Protein AF-A0A4R4Z5L2-F1 (afdb_monomer_lite)

Radius of gyration: 23.78 Å; chains: 1; bounding box: 54×100×57 Å

InterPro domains:
  IPR028961 Immunity protein 21 [PF15589] (11-163)

Organism: NCBI:txid2530383

Foldseek 3Di:
DDDPDPDPDFQKAAEPWFKKKWAFPVLLQQQAAFPDDPDDLCPRPQRNVLAPDPDQWDWDDGDPFIMIIGGDGRFIWTADQVQQKIKTFPFDPDPVVLVVQLVVCVVVPHDFDPVQKDKHFDAFWIKIAHSNDRSVPDDPSRIDIGGDDGAIWIWTWDWDDDPRTTIIIIHTHGDPPPPPPDPPPDDDDDDDDDDDDD

Structure (mmCIF, N/CA/C/O backbone):
data_AF-A0A4R4Z5L2-F1
#
_entry.id   AF-A0A4R4Z5L2-F1
#
loop_
_atom_site.group_PDB
_atom_site.id
_atom_site.type_symbol
_atom_site.label_atom_id
_atom_site.label_alt_id
_atom_site.label_comp_id
_atom_site.label_asym_id
_atom_site.label_entity_id
_atom_site.label_seq_id
_atom_site.pdbx_PDB_ins_code
_atom_site.Cartn_x
_atom_site.Cartn_y
_atom_site.Cartn_z
_atom_site.occupancy
_atom_site.B_iso_or_equiv
_atom_site.auth_seq_id
_atom_site.auth_comp_id
_atom_site.auth_asym_id
_atom_site.auth_atom_id
_atom_site.pdbx_PDB_model_num
ATOM 1 N N . MET A 1 1 ? 7.332 23.634 31.806 1.00 37.53 1 MET A N 1
ATOM 2 C CA . MET A 1 1 ? 7.002 22.190 31.829 1.00 37.53 1 MET A CA 1
ATOM 3 C C . MET A 1 1 ? 6.091 21.883 30.654 1.00 37.53 1 MET A C 1
ATOM 5 O O . MET A 1 1 ? 4.891 22.055 30.781 1.00 37.53 1 MET A O 1
ATOM 9 N N . HIS A 1 2 ? 6.641 21.488 29.508 1.00 34.56 2 HIS A N 1
ATOM 10 C CA . HIS A 1 2 ? 5.884 20.838 28.435 1.00 34.56 2 HIS A CA 1
ATOM 11 C C . HIS A 1 2 ? 6.652 19.555 28.129 1.00 34.56 2 HIS A C 1
ATOM 13 O O . HIS A 1 2 ? 7.699 19.589 27.485 1.00 34.56 2 HIS A O 1
ATOM 19 N N . ARG A 1 3 ? 6.206 18.430 28.695 1.00 38.06 3 ARG A N 1
ATOM 20 C CA . ARG A 1 3 ? 6.665 17.125 28.223 1.00 38.06 3 ARG A CA 1
ATOM 21 C C . ARG A 1 3 ? 6.031 16.951 26.847 1.00 38.06 3 ARG A C 1
ATOM 23 O O . ARG A 1 3 ? 4.822 16.763 26.773 1.00 38.06 3 ARG A O 1
ATOM 30 N N . LYS A 1 4 ? 6.833 17.082 25.782 1.00 41.28 4 LYS A N 1
ATOM 31 C CA . LYS A 1 4 ? 6.476 16.573 24.454 1.00 41.28 4 LYS A CA 1
ATOM 32 C C . LYS A 1 4 ? 6.097 15.108 24.659 1.00 41.28 4 LYS A C 1
ATOM 34 O O . LYS A 1 4 ? 6.946 14.320 25.072 1.00 41.28 4 LYS A O 1
ATOM 39 N N . GLY A 1 5 ? 4.817 14.784 24.500 1.00 38.12 5 GLY A N 1
ATOM 40 C CA . GLY A 1 5 ? 4.400 13.394 24.401 1.00 38.12 5 GLY A CA 1
ATOM 41 C C . GLY A 1 5 ? 5.163 12.784 23.234 1.00 38.12 5 GLY A C 1
ATOM 42 O O . GLY A 1 5 ? 5.216 13.394 22.169 1.00 38.12 5 GLY A O 1
ATOM 43 N N . SER A 1 6 ? 5.821 11.649 23.463 1.00 43.31 6 SER A N 1
ATOM 44 C CA . SER A 1 6 ? 6.383 10.838 22.388 1.00 43.31 6 SER A CA 1
ATOM 45 C C . SER A 1 6 ? 5.270 10.573 21.382 1.00 43.31 6 SER A C 1
ATOM 47 O O . SER A 1 6 ? 4.346 9.819 21.687 1.00 43.31 6 SER A O 1
ATOM 49 N N . SER A 1 7 ? 5.331 11.211 20.213 1.00 49.47 7 SER A N 1
ATOM 50 C CA . SER A 1 7 ? 4.564 10.745 19.070 1.00 49.47 7 SER A CA 1
ATOM 51 C C . SER A 1 7 ? 5.098 9.361 18.747 1.00 49.47 7 SER A C 1
ATOM 53 O O . SER A 1 7 ? 6.305 9.169 18.591 1.00 49.47 7 SER A O 1
ATOM 55 N N . VAL A 1 8 ? 4.207 8.382 18.696 1.00 55.34 8 VAL A N 1
ATOM 56 C CA . VAL A 1 8 ? 4.505 7.131 18.011 1.00 55.34 8 VAL A CA 1
ATOM 57 C C . VAL A 1 8 ? 4.624 7.541 16.543 1.00 55.34 8 VAL A C 1
ATOM 59 O O . VAL A 1 8 ? 3.610 7.797 15.904 1.00 55.34 8 VAL A O 1
ATOM 62 N N . LEU A 1 9 ? 5.847 7.802 16.073 1.00 77.69 9 LEU A N 1
ATOM 63 C CA . LEU A 1 9 ? 6.077 8.179 14.681 1.00 77.69 9 LEU A CA 1
ATOM 64 C C . LEU A 1 9 ? 5.826 6.929 13.847 1.00 77.69 9 LEU A C 1
ATOM 66 O O . LEU A 1 9 ? 6.457 5.895 14.067 1.00 77.69 9 LEU A O 1
ATOM 70 N N . HIS A 1 10 ? 4.847 7.012 12.958 1.00 84.56 10 HIS A N 1
ATOM 71 C CA . HIS A 1 10 ? 4.658 6.014 11.922 1.00 84.56 10 HIS A CA 1
ATOM 72 C C . HIS A 1 10 ? 5.742 6.224 10.862 1.00 84.56 10 HIS A C 1
ATOM 74 O O . HIS A 1 10 ? 6.100 7.360 10.562 1.00 84.56 10 HIS A O 1
ATOM 80 N N . THR A 1 11 ? 6.284 5.142 10.308 1.00 92.38 11 THR A N 1
ATOM 81 C CA . THR A 1 11 ? 7.182 5.245 9.153 1.00 92.38 11 THR A CA 1
ATOM 82 C C . THR A 1 11 ? 6.332 5.417 7.903 1.00 92.38 11 THR A C 1
ATOM 84 O O . THR A 1 11 ? 5.439 4.604 7.651 1.00 92.38 11 THR A O 1
ATOM 87 N N . TRP A 1 12 ? 6.594 6.472 7.138 1.00 95.69 12 TRP A N 1
ATOM 88 C CA . TRP A 1 12 ? 5.888 6.782 5.901 1.00 95.69 12 TRP A CA 1
ATOM 89 C C . TRP A 1 12 ? 6.802 6.560 4.705 1.00 95.69 12 TRP A C 1
ATOM 91 O O . TRP A 1 12 ? 7.913 7.080 4.665 1.00 95.69 12 TRP A O 1
ATOM 101 N N . VAL A 1 13 ? 6.309 5.806 3.730 1.00 96.88 13 VAL A N 1
ATOM 102 C CA . VAL A 1 13 ? 6.967 5.592 2.444 1.00 96.88 13 VAL A CA 1
ATOM 103 C C . VAL A 1 13 ? 6.442 6.640 1.474 1.00 96.88 13 VAL A C 1
ATOM 105 O O . VAL A 1 13 ? 5.232 6.741 1.257 1.00 96.88 13 VAL A O 1
ATOM 108 N N . SER A 1 14 ? 7.351 7.440 0.925 1.00 93.94 14 SER A N 1
ATOM 109 C CA . SER A 1 14 ? 7.037 8.436 -0.102 1.00 93.94 14 SER A CA 1
ATOM 110 C C . SER A 1 14 ? 7.037 7.805 -1.488 1.00 93.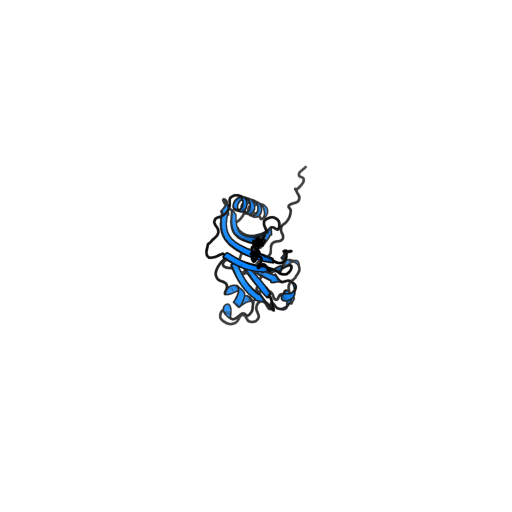94 14 SER A C 1
ATOM 112 O O . SER A 1 14 ? 7.651 6.763 -1.695 1.00 93.94 14 SER A O 1
ATOM 114 N N . THR A 1 15 ? 6.378 8.466 -2.438 1.00 90.94 15 THR A N 1
ATOM 115 C CA . THR A 1 15 ? 6.513 8.147 -3.859 1.00 90.94 15 THR A CA 1
ATOM 116 C C . THR A 1 15 ? 6.999 9.353 -4.659 1.00 90.94 15 THR A C 1
ATOM 118 O O . THR A 1 15 ? 6.650 10.492 -4.344 1.00 90.94 15 THR A O 1
ATOM 121 N N . ALA A 1 16 ? 7.778 9.102 -5.711 1.00 87.44 16 ALA A N 1
ATOM 122 C CA . ALA A 1 16 ? 8.182 10.076 -6.720 1.00 87.44 16 ALA A CA 1
ATOM 123 C C . ALA A 1 16 ? 7.090 10.373 -7.772 1.00 87.44 16 ALA A C 1
ATOM 125 O O . ALA A 1 16 ? 7.327 11.170 -8.681 1.00 87.44 16 ALA A O 1
ATOM 126 N N . GLY A 1 17 ? 5.900 9.772 -7.651 1.00 86.38 17 GLY A N 1
ATOM 127 C CA . GLY A 1 17 ? 4.741 10.055 -8.506 1.00 86.38 17 GLY A CA 1
ATOM 128 C C . GLY A 1 17 ? 4.033 8.822 -9.070 1.00 86.38 17 GLY A C 1
ATOM 129 O O . GLY A 1 17 ? 3.025 8.984 -9.751 1.00 86.38 17 GLY A O 1
ATOM 130 N N . GLY A 1 18 ? 4.543 7.621 -8.799 1.00 91.38 18 GLY A N 1
ATOM 131 C CA . GLY A 1 18 ? 3.970 6.356 -9.253 1.00 91.38 18 GLY A CA 1
ATOM 132 C C . GLY A 1 18 ? 3.257 5.579 -8.142 1.00 91.38 18 GLY A C 1
ATOM 133 O O . GLY A 1 18 ? 3.083 6.078 -7.026 1.00 91.38 18 GLY A O 1
ATOM 134 N N . PRO A 1 19 ? 2.833 4.339 -8.425 1.00 97.25 19 PRO A N 1
ATOM 135 C CA . PRO A 1 19 ? 2.257 3.483 -7.406 1.00 97.25 19 PRO A CA 1
ATOM 136 C C . PRO A 1 19 ? 3.318 3.057 -6.387 1.00 97.25 19 PRO A C 1
ATOM 138 O O . PRO A 1 19 ? 4.499 2.876 -6.707 1.00 97.25 19 PRO A O 1
ATOM 141 N N . LEU A 1 20 ? 2.878 2.820 -5.155 1.00 98.50 20 LEU A N 1
ATOM 142 C CA . LEU A 1 20 ? 3.668 2.056 -4.193 1.00 98.50 20 LEU A CA 1
ATOM 143 C C . LEU A 1 20 ? 3.354 0.568 -4.350 1.00 98.50 20 LEU A C 1
ATOM 145 O O . LEU A 1 20 ? 2.270 0.192 -4.798 1.00 98.50 20 LEU A O 1
ATOM 149 N N . ILE A 1 21 ? 4.288 -0.289 -3.952 1.00 98.69 21 ILE A N 1
ATOM 150 C CA . ILE A 1 21 ? 4.128 -1.739 -4.061 1.00 98.69 21 ILE A CA 1
ATOM 151 C C . ILE A 1 21 ? 4.609 -2.441 -2.794 1.00 98.69 21 ILE A C 1
ATOM 153 O O . ILE A 1 21 ? 5.638 -2.078 -2.231 1.00 98.69 21 ILE A O 1
ATOM 157 N N . ALA A 1 22 ? 3.857 -3.446 -2.343 1.00 98.69 22 ALA A N 1
ATOM 158 C CA . ALA A 1 22 ? 4.232 -4.349 -1.262 1.00 98.69 22 ALA A CA 1
ATOM 159 C C . ALA A 1 22 ? 4.661 -5.707 -1.842 1.00 98.69 22 ALA A C 1
ATOM 161 O O . ALA A 1 22 ? 3.819 -6.519 -2.237 1.00 98.69 22 ALA A O 1
ATOM 162 N N . VAL A 1 23 ? 5.973 -5.949 -1.897 1.00 98.75 23 VAL A N 1
ATOM 163 C CA . VAL A 1 23 ? 6.579 -7.158 -2.488 1.00 98.75 23 VAL A CA 1
ATOM 164 C C . VAL A 1 23 ? 6.977 -8.151 -1.387 1.00 98.75 23 VAL A C 1
ATOM 166 O O . VAL A 1 23 ? 7.519 -7.722 -0.366 1.00 98.75 23 VAL A O 1
ATOM 169 N N . PRO A 1 24 ? 6.756 -9.469 -1.556 1.00 98.50 24 PRO A N 1
ATOM 170 C CA . PRO A 1 24 ? 7.277 -10.485 -0.638 1.00 98.50 24 PRO A CA 1
ATOM 171 C C . PRO A 1 24 ? 8.790 -10.362 -0.460 1.00 98.50 24 PRO A C 1
ATOM 173 O O . PRO A 1 24 ? 9.525 -10.222 -1.438 1.00 98.50 24 PRO A O 1
ATOM 176 N N . GLN A 1 25 ? 9.271 -10.426 0.782 1.00 97.88 25 GLN A N 1
ATOM 177 C CA . GLN A 1 25 ? 10.675 -10.147 1.082 1.00 97.88 25 GLN A CA 1
ATOM 178 C C . GLN A 1 25 ? 11.645 -11.068 0.320 1.00 97.88 25 GLN A C 1
ATOM 180 O O . GLN A 1 25 ? 12.700 -10.606 -0.120 1.00 97.88 25 GLN A O 1
ATOM 185 N N . SER A 1 26 ? 11.297 -12.342 0.109 1.00 98.00 26 SER A N 1
ATOM 186 C CA . SER A 1 26 ? 12.119 -13.273 -0.674 1.00 98.00 26 SER A CA 1
ATOM 187 C C . SER A 1 26 ? 12.237 -12.916 -2.160 1.00 98.00 26 SER A C 1
ATOM 189 O O . SER A 1 26 ? 13.202 -13.325 -2.800 1.00 98.00 26 SER A O 1
ATOM 191 N N . GLU A 1 27 ? 11.263 -12.190 -2.712 1.00 98.31 27 GLU A N 1
ATOM 192 C CA . GLU A 1 27 ? 11.166 -11.835 -4.137 1.00 98.31 27 GLU A CA 1
ATOM 193 C C . GLU A 1 27 ? 11.640 -10.401 -4.414 1.00 98.31 27 GLU A C 1
ATOM 195 O O . GLU A 1 27 ? 11.602 -9.938 -5.552 1.00 98.31 27 GLU A O 1
ATOM 200 N N . LEU A 1 28 ? 12.111 -9.683 -3.388 1.00 97.69 28 LEU A N 1
ATOM 201 C CA . LEU A 1 28 ? 12.465 -8.268 -3.496 1.00 97.69 28 LEU A CA 1
ATOM 202 C C . LEU A 1 28 ? 13.504 -8.010 -4.597 1.00 97.69 28 LEU A C 1
ATOM 204 O O . LEU A 1 28 ? 13.332 -7.118 -5.416 1.00 97.69 28 LEU A O 1
ATOM 208 N N . ASN A 1 29 ? 14.536 -8.853 -4.687 1.00 97.38 29 ASN A N 1
ATOM 209 C CA . ASN A 1 29 ? 15.587 -8.731 -5.707 1.00 97.38 29 ASN A CA 1
ATOM 210 C C . ASN A 1 29 ? 15.127 -9.113 -7.125 1.00 97.38 29 ASN A C 1
ATOM 212 O O . ASN A 1 29 ? 15.902 -8.981 -8.069 1.00 97.38 29 ASN A O 1
ATOM 216 N N . THR A 1 30 ? 13.912 -9.640 -7.283 1.00 98.12 30 THR A N 1
ATOM 217 C CA . THR A 1 30 ? 13.305 -9.899 -8.594 1.00 98.12 30 THR A CA 1
ATOM 218 C C . THR A 1 30 ? 12.569 -8.675 -9.126 1.00 98.12 30 THR A C 1
ATOM 220 O O . THR A 1 30 ? 12.369 -8.594 -10.333 1.00 98.12 30 THR A O 1
ATOM 223 N N . TRP A 1 31 ? 12.214 -7.716 -8.263 1.00 98.38 31 TRP A N 1
ATOM 224 C CA . TRP A 1 31 ? 11.634 -6.450 -8.693 1.00 98.38 31 TRP A CA 1
ATOM 225 C C . TRP A 1 31 ? 12.715 -5.526 -9.266 1.00 98.38 31 TRP A C 1
ATOM 227 O O . TRP A 1 31 ? 13.581 -5.046 -8.532 1.00 98.38 31 TRP A O 1
ATOM 237 N N . ALA A 1 32 ? 12.673 -5.277 -10.572 1.00 97.19 32 ALA A N 1
ATOM 238 C CA . ALA A 1 32 ? 13.668 -4.484 -11.293 1.00 97.19 32 ALA A CA 1
ATOM 239 C C . ALA A 1 32 ? 13.368 -2.976 -11.318 1.00 97.19 32 ALA A C 1
ATOM 241 O O . ALA A 1 32 ? 14.235 -2.208 -11.717 1.00 97.19 32 ALA A O 1
ATOM 242 N N . GLY A 1 33 ? 12.179 -2.543 -10.889 1.00 96.75 33 GLY A N 1
ATOM 243 C CA . GLY A 1 33 ? 11.770 -1.139 -10.976 1.00 96.75 33 GLY A CA 1
ATOM 244 C C . GLY A 1 33 ? 11.616 -0.664 -12.425 1.00 96.75 33 GLY A C 1
ATOM 245 O O . GLY A 1 33 ? 11.054 -1.377 -13.260 1.00 96.75 33 GLY A O 1
ATOM 246 N N . VAL A 1 34 ? 12.093 0.548 -12.713 1.00 95.94 34 VAL A N 1
ATOM 247 C CA . VAL A 1 34 ? 12.198 1.081 -14.083 1.00 95.94 34 VAL A CA 1
ATOM 248 C C . VAL A 1 34 ? 13.432 0.487 -14.771 1.00 95.94 34 VAL A C 1
ATOM 250 O O . VAL A 1 34 ? 14.550 0.682 -14.297 1.00 95.94 34 VAL A O 1
ATOM 253 N N . ASP A 1 35 ? 13.247 -0.199 -15.900 1.00 87.56 35 ASP A N 1
ATOM 254 C CA . ASP A 1 35 ? 14.338 -0.771 -16.709 1.00 87.56 35 ASP A CA 1
ATOM 255 C C . ASP A 1 35 ? 14.738 0.113 -17.910 1.00 87.56 35 ASP A C 1
ATOM 257 O O . ASP A 1 35 ? 15.923 0.253 -18.217 1.00 87.56 35 ASP A O 1
ATOM 261 N N . ASP A 1 36 ? 13.751 0.732 -18.551 1.00 86.56 36 ASP A N 1
ATOM 262 C CA . ASP A 1 36 ? 13.818 1.699 -19.644 1.00 86.56 36 ASP A CA 1
ATOM 263 C C . ASP A 1 36 ? 12.733 2.762 -19.400 1.00 86.56 36 ASP A C 1
ATOM 265 O O . ASP A 1 36 ? 11.677 2.462 -18.851 1.00 86.56 36 ASP A O 1
ATOM 269 N N . ASN A 1 37 ? 12.984 4.014 -19.772 1.00 87.19 37 ASN A N 1
ATOM 270 C CA . ASN A 1 37 ? 12.002 5.096 -19.681 1.00 87.19 37 ASN A CA 1
ATOM 271 C C . ASN A 1 37 ? 11.688 5.750 -21.034 1.00 87.19 37 ASN A C 1
ATOM 273 O O . ASN A 1 37 ? 11.029 6.794 -21.090 1.00 87.19 37 ASN A O 1
ATOM 277 N N . ASP A 1 38 ? 12.117 5.123 -22.127 1.00 91.25 38 ASP A N 1
ATOM 278 C CA . ASP A 1 38 ? 11.716 5.498 -23.470 1.00 91.25 38 ASP A CA 1
ATOM 279 C C . ASP A 1 38 ? 10.347 4.888 -23.828 1.00 91.25 38 ASP A C 1
ATOM 281 O O . ASP A 1 38 ? 10.056 3.711 -23.615 1.00 91.25 38 ASP A O 1
ATOM 285 N N . GLY A 1 39 ? 9.477 5.705 -24.428 1.00 90.88 39 GLY A N 1
ATOM 286 C CA . GLY A 1 39 ? 8.151 5.272 -24.879 1.00 90.88 39 GLY A CA 1
ATOM 287 C C . GLY A 1 39 ? 7.058 5.331 -23.799 1.00 90.88 39 GLY A C 1
ATOM 288 O O . GLY A 1 39 ? 7.196 6.058 -22.814 1.00 90.88 39 GLY A O 1
ATOM 289 N N . PRO A 1 40 ? 5.912 4.658 -24.019 1.00 92.50 40 PRO A N 1
ATOM 290 C CA . PRO A 1 40 ? 4.799 4.638 -23.068 1.00 92.50 40 PRO A CA 1
ATOM 291 C C . PRO A 1 40 ? 5.188 3.993 -21.732 1.00 92.50 40 PRO A C 1
ATOM 293 O O . PRO A 1 40 ? 5.906 3.003 -21.726 1.00 92.50 40 PRO A O 1
ATOM 296 N N . VAL A 1 41 ? 4.642 4.484 -20.614 1.00 91.12 41 VAL A N 1
ATOM 297 C CA . VAL A 1 41 ? 4.964 3.990 -19.255 1.00 91.12 41 VAL A CA 1
ATOM 298 C C . VAL A 1 41 ? 4.791 2.475 -19.108 1.00 91.12 41 VAL A C 1
ATOM 300 O O . VAL A 1 41 ? 5.592 1.824 -18.451 1.00 91.12 41 VAL A O 1
ATOM 303 N N . GLU A 1 42 ? 3.804 1.889 -19.783 1.00 89.19 42 GLU A N 1
ATOM 304 C CA . GLU A 1 42 ? 3.545 0.440 -19.787 1.00 89.19 42 GLU A CA 1
ATOM 305 C C . GLU A 1 42 ? 4.727 -0.414 -20.271 1.00 89.19 42 GLU A C 1
ATOM 307 O O . GLU A 1 42 ? 4.766 -1.621 -20.031 1.00 89.19 42 GLU A O 1
ATOM 312 N N . THR A 1 43 ? 5.685 0.188 -20.982 1.00 92.94 43 THR A N 1
ATOM 313 C CA . THR A 1 43 ? 6.886 -0.499 -21.466 1.00 92.94 43 THR A CA 1
ATOM 314 C C . THR A 1 43 ? 8.099 -0.308 -20.561 1.00 92.94 43 THR A C 1
ATOM 316 O O . THR A 1 43 ? 9.151 -0.841 -20.887 1.00 92.94 43 THR A O 1
ATOM 319 N N . TRP A 1 44 ? 7.963 0.401 -19.435 1.00 95.56 44 TRP A N 1
ATOM 320 C CA . TRP A 1 44 ? 9.047 0.707 -18.487 1.00 95.56 44 TRP A CA 1
ATOM 321 C C . TRP A 1 44 ? 9.275 -0.419 -17.464 1.00 95.56 44 TRP A C 1
ATOM 323 O O . TRP A 1 44 ? 9.458 -0.177 -16.267 1.00 95.56 44 TRP A O 1
ATOM 333 N N . GLY A 1 45 ? 9.167 -1.669 -17.917 1.00 95.69 45 GLY A N 1
ATOM 334 C CA . GLY A 1 45 ? 9.488 -2.839 -17.107 1.00 95.69 45 GLY A CA 1
ATOM 335 C C . GLY A 1 45 ? 8.507 -3.105 -15.969 1.00 95.69 45 GLY A C 1
ATOM 336 O O . GLY A 1 45 ? 7.285 -3.093 -16.147 1.00 95.69 45 GLY A O 1
ATOM 337 N N . ASP A 1 46 ? 9.047 -3.408 -14.789 1.00 97.75 46 ASP A N 1
ATOM 338 C CA . ASP A 1 46 ? 8.265 -3.763 -13.603 1.00 97.75 46 ASP A CA 1
ATOM 339 C C . ASP A 1 46 ? 7.417 -2.585 -13.115 1.00 97.75 46 ASP A C 1
ATOM 341 O O . ASP A 1 46 ? 6.238 -2.765 -12.803 1.00 97.75 46 ASP A O 1
ATOM 345 N N . TYR A 1 47 ? 7.993 -1.379 -13.129 1.00 97.25 47 TYR A N 1
ATOM 346 C CA . TYR A 1 47 ? 7.277 -0.142 -12.828 1.00 97.25 47 TYR A CA 1
ATOM 347 C C . TYR A 1 47 ? 6.074 0.055 -13.755 1.00 97.25 47 TYR A C 1
ATOM 349 O O . TYR A 1 47 ? 4.964 0.289 -13.279 1.00 97.25 47 TYR A O 1
ATOM 357 N N . GLY A 1 48 ? 6.266 -0.135 -15.066 1.00 96.88 48 GLY A N 1
ATOM 358 C CA . GLY A 1 48 ? 5.184 -0.065 -16.050 1.00 96.88 48 GLY A CA 1
ATOM 359 C C . GLY A 1 48 ? 4.032 -1.013 -15.718 1.00 96.88 48 GLY A C 1
ATOM 360 O O . GLY A 1 48 ? 2.882 -0.588 -15.667 1.00 96.88 48 GLY A O 1
ATOM 361 N N . ARG A 1 49 ? 4.334 -2.271 -15.359 1.00 97.06 49 ARG A N 1
ATOM 362 C CA . ARG A 1 49 ? 3.304 -3.236 -14.925 1.00 97.06 49 ARG A CA 1
ATOM 363 C C . ARG A 1 49 ? 2.544 -2.797 -13.673 1.00 97.06 49 ARG A C 1
ATOM 365 O O . ARG A 1 49 ? 1.374 -3.143 -13.544 1.00 97.06 49 ARG A O 1
ATOM 372 N N . ALA A 1 50 ? 3.200 -2.113 -12.734 1.00 97.56 50 ALA A N 1
ATOM 373 C CA . ALA A 1 50 ? 2.524 -1.566 -11.562 1.00 97.56 50 ALA A CA 1
ATOM 374 C C . ALA A 1 50 ? 1.634 -0.371 -11.938 1.00 97.56 50 ALA A C 1
ATOM 376 O O . ALA A 1 50 ? 0.521 -0.276 -11.436 1.00 97.56 50 ALA A O 1
ATOM 377 N N . CYS A 1 51 ? 2.085 0.505 -12.841 1.00 96.50 51 CYS A N 1
ATOM 378 C CA . CYS A 1 51 ? 1.285 1.621 -13.357 1.00 96.50 51 CYS A CA 1
ATOM 379 C C . CYS A 1 51 ? 0.052 1.174 -14.152 1.00 96.50 51 CYS A C 1
ATOM 381 O O . CYS A 1 51 ? -0.957 1.871 -14.122 1.00 96.50 51 CYS A O 1
ATOM 383 N N . ALA A 1 52 ? 0.120 0.015 -14.809 1.00 95.94 52 ALA A N 1
ATOM 384 C CA . ALA A 1 52 ? -0.991 -0.587 -15.545 1.00 95.94 52 ALA A CA 1
ATOM 385 C C . ALA A 1 52 ? -2.194 -0.960 -14.663 1.00 95.94 52 ALA A C 1
ATOM 387 O O . ALA A 1 52 ? -3.277 -1.251 -15.175 1.00 95.94 52 ALA A O 1
ATOM 388 N N . VAL A 1 53 ? -1.985 -1.068 -13.346 1.00 96.50 53 VAL A N 1
ATOM 389 C CA . VAL A 1 53 ? -3.042 -1.403 -12.394 1.00 96.50 53 VAL A CA 1
ATOM 390 C C . VAL A 1 53 ? -3.988 -0.215 -12.279 1.00 96.50 53 VAL A C 1
ATOM 392 O O . VAL A 1 53 ? -3.633 0.833 -11.743 1.00 96.50 53 VAL A O 1
ATOM 395 N N . GLU A 1 54 ? -5.205 -0.410 -12.771 1.00 95.06 54 GLU A N 1
ATOM 396 C CA . GLU A 1 54 ? -6.309 0.523 -12.578 1.00 95.06 54 GLU A CA 1
ATOM 397 C C . GLU A 1 54 ? -6.850 0.413 -11.144 1.00 95.06 54 GLU A C 1
ATOM 399 O O . GLU A 1 54 ? -6.885 -0.679 -10.573 1.00 95.06 54 GLU A O 1
ATOM 404 N N . GLY A 1 55 ? -7.294 1.540 -10.585 1.00 96.38 55 GLY A N 1
ATOM 405 C CA . GLY A 1 55 ? -7.878 1.594 -9.246 1.00 96.38 55 GLY A CA 1
ATOM 406 C C . GLY A 1 55 ? -6.865 1.722 -8.104 1.00 96.38 55 GLY A C 1
ATOM 407 O O . GLY A 1 55 ? -5.646 1.821 -8.288 1.00 96.38 55 GLY A O 1
ATOM 408 N N . TYR A 1 56 ? -7.381 1.754 -6.878 1.00 97.81 56 TYR A N 1
ATOM 409 C CA . TYR A 1 56 ? -6.589 1.919 -5.663 1.00 97.81 56 TYR A CA 1
ATOM 410 C C . TYR A 1 56 ? -5.750 0.693 -5.337 1.00 97.81 56 TYR A C 1
ATOM 412 O O . TYR A 1 56 ? -4.683 0.853 -4.727 1.00 97.81 56 TYR A O 1
ATOM 420 N N . ILE A 1 57 ? -6.221 -0.504 -5.695 1.00 98.56 57 ILE A N 1
ATOM 421 C CA . ILE A 1 57 ? -5.532 -1.762 -5.419 1.00 98.56 57 ILE A CA 1
ATOM 422 C C . ILE A 1 57 ? -5.507 -2.718 -6.610 1.00 98.56 57 ILE A C 1
ATOM 424 O O . ILE A 1 57 ? -6.479 -2.914 -7.325 1.00 98.56 57 ILE A O 1
ATOM 428 N N . GLY A 1 58 ? -4.395 -3.437 -6.739 1.00 98.38 58 GLY A N 1
ATOM 429 C CA . GLY A 1 58 ? -4.282 -4.566 -7.657 1.00 98.38 58 GLY A CA 1
ATOM 430 C C . GLY A 1 58 ? -3.130 -5.484 -7.289 1.00 98.38 58 GLY A C 1
ATOM 431 O O . GLY A 1 58 ? -2.416 -5.250 -6.316 1.00 98.38 58 GLY A O 1
ATOM 432 N N . THR A 1 59 ? -2.936 -6.553 -8.059 1.00 98.56 59 THR A N 1
ATOM 433 C CA . THR A 1 59 ? -1.810 -7.472 -7.842 1.00 98.56 59 THR A CA 1
ATOM 434 C C . THR A 1 59 ? -1.010 -7.673 -9.113 1.00 98.56 59 THR A C 1
ATOM 436 O O . THR A 1 59 ? -1.564 -7.740 -10.209 1.00 98.56 59 THR A O 1
ATOM 439 N N . VAL A 1 60 ? 0.301 -7.820 -8.947 1.00 98.44 60 VAL A N 1
ATOM 440 C CA . VAL A 1 60 ? 1.226 -8.193 -10.019 1.00 98.44 60 VAL A CA 1
ATOM 441 C C . VAL A 1 60 ? 2.075 -9.374 -9.570 1.00 98.44 60 VAL A C 1
ATOM 443 O O . VAL A 1 60 ? 2.346 -9.556 -8.382 1.00 98.44 60 VAL A O 1
ATOM 446 N N . THR A 1 61 ? 2.494 -10.208 -10.516 1.00 98.19 61 THR A N 1
ATOM 447 C CA . THR A 1 61 ? 3.417 -11.310 -10.228 1.00 98.19 61 THR A CA 1
ATOM 448 C C . THR A 1 61 ? 4.842 -10.783 -10.079 1.00 98.19 61 THR A C 1
ATOM 450 O O . THR A 1 61 ? 5.308 -10.016 -10.920 1.00 98.19 61 THR A O 1
ATOM 453 N N . VAL A 1 62 ? 5.537 -11.235 -9.035 1.00 98.06 62 VAL A N 1
ATOM 454 C CA . VAL A 1 62 ? 6.968 -10.997 -8.805 1.00 98.06 62 VAL A CA 1
ATOM 455 C C . VAL A 1 62 ? 7.603 -12.333 -8.437 1.00 98.06 62 VAL A C 1
ATOM 457 O O . VAL A 1 62 ? 7.226 -12.951 -7.440 1.00 98.06 62 VAL A O 1
ATOM 460 N N . GLY A 1 63 ? 8.508 -12.817 -9.290 1.00 96.56 63 GLY A N 1
ATOM 461 C CA . GLY A 1 63 ? 9.077 -14.157 -9.160 1.00 96.56 63 GLY A CA 1
ATOM 462 C C . GLY A 1 63 ? 7.992 -15.234 -9.091 1.00 96.56 63 GLY A C 1
ATOM 463 O O . GLY A 1 63 ? 7.204 -15.385 -10.026 1.00 96.56 63 GLY A O 1
ATOM 464 N N . ALA A 1 64 ? 7.944 -15.985 -7.988 1.00 96.69 64 ALA A N 1
ATOM 465 C CA . ALA A 1 64 ? 6.949 -17.039 -7.773 1.00 96.69 64 ALA A CA 1
ATOM 466 C C . ALA A 1 64 ? 5.709 -16.587 -6.970 1.00 96.69 64 ALA A C 1
ATOM 468 O O . ALA A 1 64 ? 4.844 -17.413 -6.655 1.00 96.69 64 ALA A O 1
ATOM 469 N N . GLN A 1 65 ? 5.611 -15.306 -6.603 1.00 98.12 65 GLN A N 1
ATOM 470 C CA . GLN A 1 65 ? 4.586 -14.790 -5.692 1.00 98.12 65 GLN A CA 1
ATOM 471 C C . GLN A 1 65 ? 3.851 -13.566 -6.257 1.00 98.12 65 GLN A C 1
ATOM 473 O O . GLN A 1 65 ? 4.096 -13.124 -7.379 1.00 98.12 65 GLN A O 1
ATOM 478 N N . GLN A 1 66 ? 2.887 -13.049 -5.492 1.00 98.25 66 GLN A N 1
ATOM 479 C CA . GLN A 1 66 ? 2.127 -11.849 -5.834 1.00 98.25 66 GLN A CA 1
ATOM 480 C C . GLN A 1 66 ? 2.531 -10.689 -4.930 1.00 98.25 66 GLN A C 1
ATOM 482 O O . GLN A 1 66 ? 2.579 -10.838 -3.709 1.00 98.25 66 GLN A O 1
ATOM 487 N N . ALA A 1 67 ? 2.747 -9.529 -5.535 1.00 98.56 67 ALA A N 1
ATOM 488 C CA . ALA A 1 67 ? 2.869 -8.260 -4.841 1.00 98.56 67 ALA A CA 1
ATOM 489 C C . ALA A 1 67 ? 1.543 -7.491 -4.912 1.00 98.56 67 ALA A C 1
ATOM 491 O O . ALA A 1 67 ? 0.807 -7.610 -5.896 1.00 98.56 67 ALA A O 1
ATOM 492 N N . LEU A 1 68 ? 1.254 -6.707 -3.873 1.00 98.81 68 LEU A N 1
ATOM 493 C CA . LEU A 1 68 ? 0.102 -5.806 -3.834 1.00 98.81 68 LEU A CA 1
ATOM 494 C C . LEU A 1 68 ? 0.532 -4.420 -4.319 1.00 98.81 68 LEU A C 1
ATOM 496 O O . LEU A 1 68 ? 1.460 -3.836 -3.763 1.00 98.81 68 LEU A O 1
ATOM 500 N N . VAL A 1 69 ? -0.150 -3.895 -5.329 1.00 98.69 69 VAL A N 1
ATOM 501 C CA . VAL A 1 69 ? 0.040 -2.540 -5.856 1.00 98.69 69 VAL A CA 1
ATOM 502 C C . VAL A 1 69 ? -0.962 -1.600 -5.189 1.00 98.69 69 VAL A C 1
ATOM 504 O O . VAL A 1 69 ? -2.131 -1.954 -5.038 1.00 98.69 69 VAL A O 1
ATOM 507 N N . LEU A 1 70 ? -0.497 -0.414 -4.793 1.00 98.50 70 LEU A N 1
ATOM 508 C CA . LEU A 1 70 ? -1.302 0.687 -4.269 1.00 98.50 70 LEU A CA 1
ATOM 509 C C . LEU A 1 70 ? -1.263 1.839 -5.288 1.00 98.50 70 LEU A C 1
ATOM 511 O O . LEU A 1 70 ? -0.272 2.571 -5.351 1.00 98.50 70 LEU A O 1
ATOM 515 N N . GLY A 1 71 ? -2.316 1.950 -6.103 1.00 94.06 71 GLY A N 1
ATOM 516 C CA . GLY A 1 71 ? -2.338 2.721 -7.356 1.00 94.06 71 GLY A CA 1
ATOM 517 C C . GLY A 1 71 ? -3.304 3.910 -7.399 1.00 94.06 71 GLY A C 1
ATOM 518 O O . GLY A 1 71 ? -3.719 4.420 -6.355 1.00 94.06 71 GLY A O 1
ATOM 519 N N . ASP A 1 72 ? -3.631 4.348 -8.615 1.00 88.00 72 ASP A N 1
ATOM 520 C CA . ASP A 1 72 ? -4.461 5.512 -8.984 1.00 88.00 72 ASP A CA 1
ATOM 521 C C . ASP A 1 72 ? -3.852 6.886 -8.646 1.00 88.00 72 ASP A C 1
ATOM 523 O O . ASP A 1 72 ? -3.537 7.667 -9.539 1.00 88.00 72 ASP A O 1
ATOM 527 N N . GLU A 1 73 ? -3.592 7.162 -7.368 1.00 82.75 73 GLU A N 1
ATOM 528 C CA . GLU A 1 73 ? -3.075 8.460 -6.914 1.00 82.75 73 GLU A CA 1
ATOM 529 C C . GLU A 1 73 ? -1.697 8.329 -6.244 1.00 82.75 73 GLU A C 1
ATOM 531 O O . GLU A 1 73 ? -1.525 7.491 -5.345 1.00 82.75 73 GLU A O 1
ATOM 536 N N . PRO A 1 74 ? -0.699 9.164 -6.593 1.00 85.94 74 PRO A N 1
ATOM 537 C CA . PRO A 1 74 ? 0.563 9.186 -5.869 1.00 85.94 74 PRO A CA 1
ATOM 538 C C . PRO A 1 74 ? 0.315 9.659 -4.436 1.00 85.94 74 PRO A C 1
ATOM 540 O O . PRO A 1 74 ? -0.010 10.819 -4.184 1.00 85.94 74 PRO A O 1
ATOM 543 N N . ALA A 1 75 ? 0.471 8.748 -3.478 1.00 94.19 75 ALA A N 1
ATOM 544 C CA . ALA A 1 75 ? 0.149 9.015 -2.086 1.00 94.19 75 ALA A CA 1
ATOM 545 C C . ALA A 1 75 ? 1.182 8.383 -1.157 1.00 94.19 75 ALA A C 1
ATOM 547 O O . ALA A 1 75 ? 1.399 7.166 -1.154 1.00 94.19 75 ALA A O 1
ATOM 548 N N . MET A 1 76 ? 1.780 9.224 -0.313 1.00 95.75 76 MET A N 1
ATOM 549 C CA . MET A 1 76 ? 2.639 8.766 0.771 1.00 95.75 76 MET A CA 1
ATOM 550 C C . MET A 1 76 ? 1.840 7.823 1.674 1.00 95.75 76 MET A C 1
ATOM 552 O O . MET A 1 76 ? 0.693 8.110 2.023 1.00 95.75 76 MET A O 1
ATOM 556 N N . THR A 1 77 ? 2.427 6.688 2.040 1.00 98.19 77 THR A N 1
ATOM 557 C CA . THR A 1 77 ? 1.684 5.604 2.688 1.00 98.19 77 THR A CA 1
ATOM 558 C C . THR A 1 77 ? 2.403 5.094 3.922 1.00 98.19 77 THR A C 1
ATOM 560 O O . THR A 1 77 ? 3.618 4.911 3.927 1.00 98.19 77 THR A O 1
ATOM 563 N N . THR A 1 78 ? 1.635 4.823 4.973 1.00 98.12 78 THR A N 1
ATOM 564 C CA . THR A 1 78 ? 2.101 4.066 6.137 1.00 98.12 78 THR A CA 1
ATOM 565 C C . THR A 1 78 ? 1.245 2.825 6.355 1.00 98.12 78 THR A C 1
ATOM 567 O O . THR A 1 78 ? 0.180 2.674 5.753 1.00 98.12 78 THR A O 1
ATOM 570 N N . TYR A 1 79 ? 1.692 1.943 7.245 1.00 98.38 79 TYR A N 1
ATOM 571 C CA . TYR A 1 79 ? 0.935 0.779 7.677 1.00 98.38 79 TYR A CA 1
ATOM 572 C C . TYR A 1 79 ? 0.569 0.876 9.161 1.00 98.38 79 TYR A C 1
ATOM 574 O O . TYR A 1 79 ? 1.420 1.102 10.026 1.00 98.38 79 TYR A O 1
ATOM 582 N N . LEU A 1 80 ? -0.715 0.680 9.461 1.00 98.12 80 LEU A N 1
ATOM 583 C CA . LEU A 1 80 ? -1.254 0.625 10.815 1.00 98.12 80 LEU A CA 1
ATOM 584 C C . LEU A 1 80 ? -1.505 -0.847 11.190 1.00 98.12 80 LEU A C 1
ATOM 586 O O . LEU A 1 80 ? -2.489 -1.438 10.735 1.00 98.12 80 LEU A O 1
ATOM 590 N N . PRO A 1 81 ? -0.630 -1.475 11.999 1.00 96.50 81 PRO A N 1
ATOM 591 C CA . PRO A 1 81 ? -0.652 -2.925 12.199 1.00 96.50 81 PRO A CA 1
ATOM 592 C C . PRO A 1 81 ? -1.877 -3.428 12.967 1.00 96.50 81 PRO A C 1
ATOM 594 O O . PRO A 1 81 ? -2.385 -4.507 12.664 1.00 96.50 81 PRO A O 1
ATOM 597 N N . THR A 1 82 ? -2.390 -2.654 13.927 1.00 96.00 82 THR A N 1
ATOM 598 C CA . THR A 1 82 ? -3.582 -3.031 14.706 1.00 96.00 82 THR A CA 1
ATOM 599 C C . THR A 1 82 ? -4.818 -3.128 13.811 1.00 96.00 82 THR A C 1
ATOM 601 O O . THR A 1 82 ? -5.614 -4.059 13.934 1.00 96.00 82 THR A O 1
ATOM 604 N N . GLU A 1 83 ? -4.962 -2.179 12.891 1.00 97.50 83 GLU A N 1
ATOM 605 C CA . GLU A 1 83 ? -6.076 -2.077 11.954 1.00 97.50 83 GLU A CA 1
ATOM 606 C C . GLU A 1 83 ? -5.866 -2.905 10.674 1.00 97.50 83 GLU A C 1
ATOM 608 O O . GLU A 1 83 ? -6.822 -3.102 9.919 1.00 97.50 83 GLU A O 1
ATOM 613 N N . ARG A 1 84 ? -4.634 -3.390 10.452 1.00 98.06 84 ARG A N 1
ATOM 614 C CA . ARG A 1 84 ? -4.142 -3.988 9.202 1.00 98.06 84 ARG A CA 1
ATOM 615 C C . ARG A 1 84 ? -4.481 -3.129 7.991 1.00 98.06 84 ARG A C 1
ATOM 617 O O . ARG A 1 84 ? -5.163 -3.564 7.065 1.00 98.06 84 ARG A O 1
ATOM 624 N N . LEU A 1 85 ? -4.053 -1.877 8.057 1.00 98.69 85 LEU A N 1
ATOM 625 C CA . LEU A 1 85 ? -4.459 -0.833 7.132 1.00 98.69 85 LEU A CA 1
ATOM 626 C C . LEU A 1 85 ? -3.227 -0.194 6.504 1.00 98.69 85 LEU A C 1
ATOM 628 O O . LEU A 1 85 ? -2.402 0.362 7.228 1.00 98.69 85 LEU A O 1
ATOM 632 N N . PHE A 1 86 ? -3.141 -0.202 5.178 1.00 98.69 86 PHE A N 1
ATOM 633 C CA . PHE A 1 86 ? -2.337 0.798 4.491 1.00 98.69 86 PHE A CA 1
ATOM 634 C C . PHE A 1 86 ? -3.141 2.096 4.459 1.00 98.69 86 PHE A C 1
ATOM 636 O O . PHE A 1 86 ? -4.252 2.146 3.927 1.00 98.69 86 PHE A O 1
ATOM 643 N N . LEU A 1 87 ? -2.592 3.128 5.090 1.00 98.56 87 LEU A N 1
ATOM 644 C CA . LEU A 1 87 ? -3.168 4.462 5.127 1.00 98.56 87 LEU A CA 1
ATOM 645 C C . LEU A 1 87 ? -2.415 5.330 4.130 1.00 98.56 87 LEU A C 1
ATOM 647 O O . LEU A 1 87 ? -1.231 5.605 4.334 1.00 98.56 87 LEU A O 1
ATOM 651 N N . ARG A 1 88 ? -3.110 5.763 3.080 1.00 98.12 88 ARG A N 1
ATOM 652 C CA . ARG A 1 88 ? -2.534 6.577 2.011 1.00 98.12 88 ARG A CA 1
ATOM 653 C C . ARG A 1 88 ? -2.988 8.025 2.170 1.00 98.12 88 ARG A C 1
ATOM 655 O O . ARG A 1 88 ? -4.183 8.304 2.292 1.00 98.12 88 ARG A O 1
ATOM 662 N N . TRP A 1 89 ? -2.026 8.936 2.201 1.00 97.19 89 TRP A N 1
ATOM 663 C CA . TRP A 1 89 ? -2.240 10.353 2.468 1.00 97.19 89 TRP A CA 1
ATOM 664 C C . TRP A 1 89 ? -2.645 11.096 1.196 1.00 97.19 89 TRP A C 1
ATOM 666 O O . TRP A 1 89 ? -1.789 11.382 0.363 1.00 97.19 89 TRP A O 1
ATOM 676 N N . ALA A 1 90 ? -3.920 11.483 1.088 1.00 95.75 90 ALA A N 1
ATOM 677 C CA . ALA A 1 90 ? -4.376 12.382 0.024 1.00 95.75 90 ALA A CA 1
ATOM 678 C C . ALA A 1 90 ? -4.317 13.859 0.464 1.00 95.75 90 ALA A C 1
ATOM 680 O O . ALA A 1 90 ? -3.762 14.693 -0.244 1.00 95.75 90 ALA A O 1
ATOM 681 N N . ALA A 1 91 ? -4.807 14.194 1.664 1.00 94.94 91 ALA A N 1
ATOM 682 C CA . ALA A 1 91 ? -4.640 15.523 2.263 1.00 94.94 91 ALA A CA 1
ATOM 683 C C . ALA A 1 91 ? -4.799 15.488 3.791 1.00 94.94 91 ALA A C 1
ATOM 685 O O . ALA A 1 91 ? -5.653 14.783 4.309 1.00 94.94 91 ALA A O 1
ATOM 686 N N . ALA A 1 92 ? -3.983 16.255 4.511 1.00 95.81 92 ALA A N 1
ATOM 687 C CA . ALA A 1 92 ? -4.101 16.519 5.948 1.00 95.81 92 ALA A CA 1
ATOM 688 C C . ALA A 1 92 ? -3.049 17.559 6.349 1.00 95.81 92 ALA A C 1
ATOM 690 O O . ALA A 1 92 ? -2.084 17.791 5.615 1.00 95.81 92 ALA A O 1
ATOM 691 N N . TYR A 1 93 ? -3.202 18.159 7.528 1.00 93.69 93 TYR A N 1
ATOM 692 C CA . TYR A 1 93 ? -2.202 19.076 8.082 1.00 93.69 93 TYR A CA 1
ATOM 693 C C . TYR A 1 93 ? -1.086 18.355 8.849 1.00 93.69 93 TYR A C 1
ATOM 695 O O . TYR A 1 93 ? -0.004 18.919 9.027 1.00 93.69 93 TYR A O 1
ATOM 703 N N . SER A 1 94 ? -1.317 17.116 9.297 1.00 94.75 94 SER A N 1
ATOM 704 C CA . SER A 1 94 ? -0.320 16.322 10.015 1.00 94.75 94 SER A CA 1
ATOM 705 C C . SER A 1 94 ? -0.575 14.812 9.946 1.00 94.75 94 SER A C 1
ATOM 707 O O . SER A 1 94 ? -1.714 14.358 9.837 1.00 94.75 94 SER A O 1
ATOM 709 N N . GLU A 1 95 ? 0.495 14.026 10.111 1.00 95.75 95 GLU A N 1
ATOM 710 C CA . GLU A 1 95 ? 0.432 12.559 10.212 1.00 95.75 95 GLU A CA 1
ATOM 711 C C . GLU A 1 95 ? -0.513 12.098 11.328 1.00 95.75 95 GLU A C 1
ATOM 713 O O . GLU A 1 95 ? -1.298 11.167 11.164 1.00 95.75 95 GLU A O 1
ATOM 718 N N . ALA A 1 96 ? -0.431 12.753 12.490 1.00 95.31 96 ALA A N 1
ATOM 719 C CA . ALA A 1 96 ? -1.180 12.361 13.677 1.00 95.31 96 ALA A CA 1
ATOM 720 C C . ALA A 1 96 ? -2.692 12.563 13.500 1.00 95.31 96 ALA A C 1
ATOM 722 O O . ALA A 1 96 ? -3.485 11.731 13.954 1.00 95.31 96 ALA A O 1
ATOM 723 N N . GLU A 1 97 ? -3.096 13.651 12.842 1.00 95.62 97 GLU A N 1
ATOM 724 C CA . GLU A 1 97 ? -4.500 13.918 12.524 1.00 95.62 97 GLU A CA 1
ATOM 725 C C . GLU A 1 97 ? -5.028 12.914 11.503 1.00 95.62 97 GLU A C 1
ATOM 727 O O . GLU A 1 97 ? -6.069 12.308 11.758 1.00 95.62 97 GLU A O 1
ATOM 732 N N . LEU A 1 98 ? -4.269 12.643 10.435 1.00 97.50 98 LEU A N 1
ATOM 733 C CA . LEU A 1 98 ? -4.646 11.668 9.412 1.00 97.50 98 LEU A CA 1
ATOM 734 C C . LEU A 1 98 ? -4.822 10.259 10.003 1.00 97.50 98 LEU A C 1
ATOM 736 O O . LEU A 1 98 ? -5.825 9.597 9.747 1.00 97.50 98 LEU A O 1
ATOM 740 N N . VAL A 1 99 ? -3.898 9.812 10.862 1.00 97.75 99 VAL A N 1
ATOM 741 C CA . VAL A 1 99 ? -4.003 8.510 11.550 1.00 97.75 99 VAL A CA 1
ATOM 742 C C . VAL A 1 99 ? -5.219 8.460 12.474 1.00 97.75 99 VAL A C 1
ATOM 744 O O . VAL A 1 99 ? -5.913 7.443 12.544 1.00 97.75 99 VAL A O 1
ATOM 747 N N . THR A 1 100 ? -5.495 9.544 13.201 1.00 96.81 100 THR A N 1
ATOM 748 C CA . THR A 1 100 ? -6.661 9.613 14.093 1.00 96.81 100 THR A CA 1
ATOM 749 C C . THR A 1 100 ? -7.962 9.557 13.292 1.00 96.81 100 THR A C 1
ATOM 751 O O . THR A 1 100 ? -8.879 8.822 13.663 1.00 96.81 100 THR A O 1
ATOM 754 N N . ALA A 1 101 ? -8.024 10.286 12.180 1.00 97.88 101 ALA A N 1
ATOM 755 C CA . ALA A 1 101 ? -9.147 10.297 11.256 1.00 97.88 101 ALA A CA 1
ATOM 756 C C . ALA A 1 101 ? -9.390 8.913 10.628 1.00 97.88 101 ALA A C 1
ATOM 758 O O . ALA A 1 101 ? -10.509 8.404 10.685 1.00 97.88 101 ALA A O 1
ATOM 759 N N . ALA A 1 102 ? -8.339 8.237 10.154 1.00 98.06 102 ALA A N 1
ATOM 760 C CA . ALA A 1 102 ? -8.435 6.887 9.596 1.00 98.06 102 ALA A CA 1
ATOM 761 C C . ALA A 1 102 ? -9.021 5.878 10.593 1.00 98.06 102 ALA A C 1
ATOM 763 O O . ALA A 1 102 ? -9.901 5.086 10.256 1.00 98.06 102 ALA A O 1
ATOM 764 N N . LYS A 1 103 ? -8.584 5.937 11.857 1.00 97.69 103 LYS A N 1
ATOM 765 C CA . LYS A 1 103 ? -9.112 5.070 12.921 1.00 97.69 103 LYS A CA 1
ATOM 766 C C . LYS A 1 103 ? -10.583 5.346 13.219 1.00 97.69 103 LYS A C 1
ATOM 768 O O . LYS A 1 103 ? -11.336 4.401 13.453 1.00 97.69 103 LYS A O 1
ATOM 773 N N . ARG A 1 104 ? -11.010 6.614 13.196 1.00 97.44 104 ARG A N 1
ATOM 774 C CA . ARG A 1 104 ? -12.430 6.977 13.336 1.00 97.44 104 ARG A CA 1
ATOM 775 C C . ARG A 1 104 ? -13.258 6.456 12.167 1.00 97.44 104 ARG A C 1
ATOM 777 O O . ARG A 1 104 ? -14.292 5.840 12.410 1.00 97.44 104 ARG A O 1
ATOM 784 N N . ALA A 1 105 ? -12.786 6.651 10.936 1.00 97.44 105 ALA A N 1
ATOM 785 C CA . ALA A 1 105 ? -13.457 6.168 9.734 1.00 97.44 105 ALA A CA 1
ATOM 786 C C . ALA A 1 105 ? -13.642 4.643 9.779 1.00 97.44 105 ALA A C 1
ATOM 788 O O . ALA A 1 105 ? -14.760 4.156 9.630 1.00 97.44 105 ALA A O 1
ATOM 789 N N . LEU A 1 106 ? -12.585 3.889 10.108 1.00 97.25 106 LEU A N 1
ATOM 790 C CA . LEU A 1 106 ? -12.665 2.435 10.281 1.00 97.25 106 LEU A CA 1
ATOM 791 C C . LEU A 1 106 ? -13.643 2.011 11.383 1.00 97.25 106 LEU A C 1
ATOM 793 O O . LEU A 1 106 ? -14.407 1.067 11.188 1.00 97.25 106 LEU A O 1
ATOM 797 N N . ALA A 1 107 ? -13.645 2.700 12.528 1.00 96.81 107 ALA A N 1
ATOM 798 C CA . ALA A 1 107 ? -14.562 2.403 13.628 1.00 96.81 107 ALA A CA 1
ATOM 799 C C . ALA A 1 107 ? -16.034 2.676 13.272 1.00 96.81 107 ALA A C 1
ATOM 801 O O . ALA A 1 107 ? -16.921 2.009 13.804 1.00 96.81 107 ALA A O 1
ATOM 802 N N . ALA A 1 108 ? -16.294 3.632 12.377 1.00 96.31 108 ALA A N 1
ATOM 803 C CA . ALA A 1 108 ? -17.630 3.920 11.862 1.00 96.31 108 ALA A CA 1
ATOM 804 C C . ALA A 1 108 ? -18.116 2.887 10.827 1.00 96.31 108 ALA A C 1
ATOM 806 O O . ALA A 1 108 ? -19.319 2.795 10.595 1.00 96.31 108 ALA A O 1
ATOM 807 N N . GLY A 1 109 ? -17.205 2.092 10.251 1.00 95.81 109 GLY A N 1
ATOM 808 C CA . GLY A 1 109 ? -17.502 1.128 9.194 1.00 95.81 109 GLY A CA 1
ATOM 809 C C . GLY A 1 109 ? -17.641 1.825 7.841 1.00 95.81 109 GLY A C 1
ATOM 810 O O . GLY A 1 109 ? -18.767 2.126 7.447 1.00 95.81 109 GLY A O 1
ATOM 811 N N . PRO A 1 110 ? -16.528 2.101 7.135 1.00 95.75 110 PRO A N 1
ATOM 812 C CA . PRO A 1 110 ? -16.592 2.802 5.864 1.00 95.75 110 PRO A CA 1
ATOM 813 C C . PRO A 1 110 ? -17.316 1.941 4.825 1.00 95.75 110 PRO A C 1
ATOM 815 O O . PRO A 1 110 ? -17.250 0.706 4.854 1.00 95.75 110 PRO A O 1
ATOM 818 N N . GLU A 1 111 ? -18.008 2.611 3.910 1.00 96.75 111 GLU A N 1
ATOM 819 C CA . GLU A 1 111 ? -18.470 1.997 2.672 1.00 96.75 111 GLU A CA 1
ATOM 820 C C . GLU A 1 111 ? -17.242 1.750 1.795 1.00 96.75 111 GLU A C 1
ATOM 822 O O . GLU A 1 111 ? -16.435 2.650 1.601 1.00 96.75 111 GLU A O 1
ATOM 827 N N . TRP A 1 112 ? -17.053 0.502 1.381 1.00 97.69 112 TRP A N 1
ATOM 828 C CA . TRP A 1 112 ? -15.918 0.088 0.561 1.00 97.69 112 TRP A CA 1
ATOM 829 C C . TRP A 1 112 ? -16.350 0.075 -0.896 1.00 97.69 112 TRP A C 1
ATOM 831 O O . TRP A 1 112 ? -17.480 -0.341 -1.163 1.00 97.69 112 TRP A O 1
ATOM 841 N N . ASP A 1 113 ? -15.454 0.443 -1.804 1.00 97.62 113 ASP A N 1
ATOM 842 C CA . ASP A 1 113 ? -15.779 0.492 -3.226 1.00 97.62 113 ASP A CA 1
ATOM 843 C C . ASP A 1 113 ? -15.878 -0.948 -3.769 1.00 97.62 113 ASP A C 1
ATOM 845 O O . ASP A 1 113 ? -15.073 -1.819 -3.426 1.00 97.62 113 ASP A O 1
ATOM 849 N N . ASP A 1 114 ? -16.935 -1.244 -4.534 1.00 94.88 114 ASP A N 1
ATOM 850 C CA . ASP A 1 114 ? -17.265 -2.617 -4.958 1.00 94.88 114 ASP A CA 1
ATOM 851 C C . ASP A 1 114 ? -16.248 -3.192 -5.961 1.00 94.88 114 ASP A C 1
ATOM 853 O O . ASP A 1 114 ? -16.062 -4.409 -6.027 1.00 94.88 114 ASP A O 1
ATOM 857 N N . ASP A 1 115 ? -15.613 -2.325 -6.747 1.00 95.56 115 ASP A N 1
ATOM 858 C CA . ASP A 1 115 ? -14.548 -2.630 -7.704 1.00 95.56 115 ASP A CA 1
ATOM 859 C C . ASP A 1 115 ? -13.155 -2.698 -7.062 1.00 95.56 115 ASP A C 1
ATOM 861 O O . ASP A 1 115 ? -12.238 -3.273 -7.645 1.00 95.56 115 ASP A O 1
ATOM 865 N N . GLU A 1 116 ? -13.019 -2.237 -5.820 1.00 97.50 116 GLU A N 1
ATOM 866 C CA . GLU A 1 116 ? -11.774 -2.244 -5.052 1.00 97.50 116 GLU A CA 1
ATOM 867 C C . GLU A 1 116 ? -11.761 -3.379 -4.019 1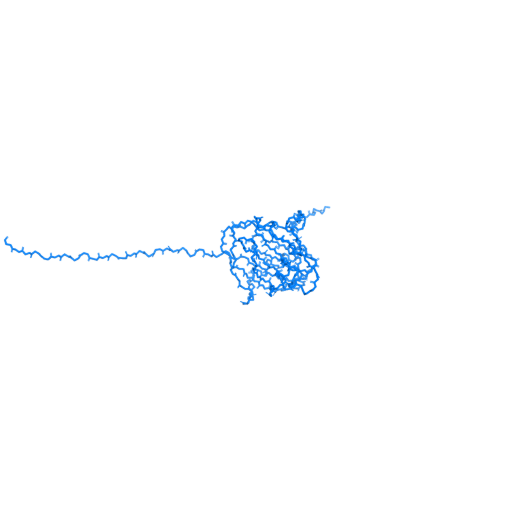.00 97.50 116 GLU A C 1
ATOM 869 O O . GLU A 1 116 ? -11.618 -3.174 -2.806 1.00 97.50 116 GLU A O 1
ATOM 874 N N . ASP A 1 117 ? -11.940 -4.609 -4.507 1.00 97.88 117 ASP A N 1
ATOM 875 C CA . ASP A 1 117 ? -12.057 -5.814 -3.688 1.00 97.88 117 ASP A CA 1
ATOM 876 C C . ASP A 1 117 ? -11.358 -7.014 -4.337 1.00 97.88 117 ASP A C 1
ATOM 878 O O . ASP A 1 117 ? -11.804 -7.557 -5.351 1.00 97.88 117 ASP A O 1
ATOM 882 N N . LEU A 1 118 ? -10.252 -7.463 -3.740 1.00 97.88 118 LEU A N 1
ATOM 883 C CA . LEU A 1 118 ? -9.461 -8.576 -4.269 1.00 97.88 118 LEU A CA 1
ATOM 884 C C . LEU A 1 118 ? -9.018 -9.553 -3.181 1.00 97.88 118 LEU A C 1
ATOM 886 O O . LEU A 1 118 ? -8.997 -9.242 -1.991 1.00 97.88 118 LEU A O 1
ATOM 890 N N . ASN A 1 119 ? -8.630 -10.758 -3.599 1.00 98.06 119 ASN A N 1
ATOM 891 C CA . ASN A 1 119 ? -7.958 -11.715 -2.724 1.00 98.06 119 ASN A CA 1
ATOM 892 C C . ASN A 1 119 ? -6.453 -11.660 -2.975 1.00 98.06 119 ASN A C 1
ATOM 894 O O . ASN A 1 119 ? -6.020 -11.699 -4.125 1.00 98.06 119 ASN A O 1
ATOM 898 N N . TRP A 1 120 ? -5.673 -11.630 -1.901 1.00 98.25 120 TRP A N 1
ATOM 899 C CA . TRP A 1 120 ? -4.220 -11.619 -1.950 1.00 98.25 120 TRP A CA 1
ATOM 900 C C . TRP A 1 120 ? -3.649 -12.671 -1.002 1.00 98.25 120 TRP A C 1
ATOM 902 O O . TRP A 1 120 ? -3.985 -12.721 0.186 1.00 98.25 120 TRP A O 1
ATOM 912 N N . GLU A 1 121 ? -2.792 -13.534 -1.541 1.00 97.75 121 GLU A N 1
ATOM 913 C CA . GLU A 1 121 ? -2.091 -14.542 -0.758 1.00 97.75 121 GLU A CA 1
ATOM 914 C C . GLU A 1 121 ? -0.786 -13.978 -0.210 1.00 97.75 121 GLU A C 1
ATOM 916 O O . GLU A 1 121 ? 0.101 -13.579 -0.961 1.00 97.75 121 GLU A O 1
ATOM 921 N N . VAL A 1 122 ? -0.643 -14.038 1.108 1.00 97.75 122 VAL A N 1
ATOM 922 C CA . VAL A 1 122 ? 0.572 -13.655 1.816 1.00 97.75 122 VAL A CA 1
ATOM 923 C C . VAL A 1 122 ? 1.209 -14.910 2.394 1.00 97.75 122 VAL A C 1
ATOM 925 O O . VAL A 1 122 ? 0.539 -15.719 3.036 1.00 97.75 122 VAL A O 1
ATOM 928 N N . ARG A 1 123 ? 2.510 -15.101 2.174 1.00 97.00 123 ARG A N 1
ATOM 929 C CA . ARG A 1 123 ? 3.257 -16.266 2.689 1.00 97.00 123 ARG A CA 1
ATOM 930 C C . ARG A 1 123 ? 4.351 -15.887 3.679 1.00 97.00 123 ARG A C 1
ATOM 932 O O . ARG A 1 123 ? 4.816 -16.745 4.424 1.00 97.00 123 ARG A O 1
ATOM 939 N N . GLU A 1 124 ? 4.718 -14.615 3.701 1.00 96.50 124 GLU A N 1
ATOM 940 C CA . GLU A 1 124 ? 5.825 -14.051 4.464 1.00 96.50 124 GLU A CA 1
ATOM 941 C C . GLU A 1 124 ? 5.636 -12.538 4.645 1.00 96.50 124 GLU A C 1
ATOM 943 O O . GLU A 1 124 ? 4.681 -11.962 4.115 1.00 96.50 124 GLU A O 1
ATOM 948 N N . SER A 1 125 ? 6.552 -11.898 5.377 1.00 97.69 125 SER A N 1
ATOM 949 C CA . SER A 1 125 ? 6.604 -10.441 5.484 1.00 97.69 125 SER A CA 1
ATOM 950 C C . SER A 1 125 ? 6.780 -9.795 4.109 1.00 97.69 125 SER A C 1
ATOM 952 O O . SER A 1 125 ? 7.489 -10.300 3.235 1.00 97.69 125 SER A O 1
ATOM 954 N N . VAL A 1 126 ? 6.143 -8.646 3.930 1.00 98.62 126 VAL A N 1
ATOM 955 C CA . VAL A 1 126 ? 6.202 -7.874 2.687 1.00 98.62 126 VAL A CA 1
ATOM 956 C C . VAL A 1 126 ? 6.931 -6.562 2.919 1.00 98.62 126 VAL A C 1
ATOM 958 O O . VAL A 1 126 ? 6.959 -6.036 4.030 1.00 98.62 126 VAL A O 1
ATOM 961 N N . VAL A 1 127 ? 7.521 -6.025 1.862 1.00 98.69 127 VAL A N 1
ATOM 962 C CA . VAL A 1 127 ? 8.250 -4.761 1.879 1.00 98.69 127 VAL A CA 1
ATOM 963 C C . VAL A 1 127 ? 7.494 -3.775 1.004 1.00 98.69 127 VAL A C 1
ATOM 965 O O . VAL A 1 127 ? 7.347 -4.014 -0.190 1.00 98.69 127 VAL A O 1
ATOM 968 N N . LEU A 1 128 ? 7.001 -2.695 1.609 1.00 98.75 128 LEU A N 1
ATOM 969 C CA . LEU A 1 128 ? 6.368 -1.567 0.929 1.00 98.75 128 LEU A CA 1
ATOM 970 C C . LEU A 1 128 ? 7.433 -0.542 0.531 1.00 98.75 128 LEU A C 1
ATOM 972 O O . LEU A 1 128 ? 8.205 -0.122 1.391 1.00 98.75 128 LEU A O 1
ATOM 976 N N . PHE A 1 129 ? 7.457 -0.127 -0.732 1.00 98.44 129 PHE A N 1
ATOM 977 C CA . PHE A 1 129 ? 8.391 0.871 -1.269 1.00 98.44 129 PHE A CA 1
ATOM 978 C C . PHE A 1 129 ? 7.844 1.500 -2.564 1.00 98.44 129 PHE A C 1
ATOM 980 O O . PHE A 1 129 ? 6.788 1.089 -3.059 1.00 98.44 129 PHE A O 1
ATOM 987 N N . ASP A 1 130 ? 8.540 2.507 -3.102 1.00 97.88 130 ASP A N 1
ATOM 988 C CA . ASP A 1 130 ? 8.225 3.088 -4.415 1.00 97.88 130 ASP A CA 1
ATOM 989 C C . ASP A 1 130 ? 8.542 2.099 -5.542 1.00 97.88 130 ASP A C 1
ATOM 991 O O . ASP A 1 130 ? 9.686 1.679 -5.715 1.00 97.88 130 ASP A O 1
ATOM 995 N N . SER A 1 131 ? 7.528 1.746 -6.334 1.00 97.69 131 SER A N 1
ATOM 996 C CA . SER A 1 131 ? 7.644 0.729 -7.382 1.00 97.69 131 SER A CA 1
ATOM 997 C C . SER A 1 131 ? 8.654 1.062 -8.485 1.00 97.69 131 SER A C 1
ATOM 999 O O . SER A 1 131 ? 9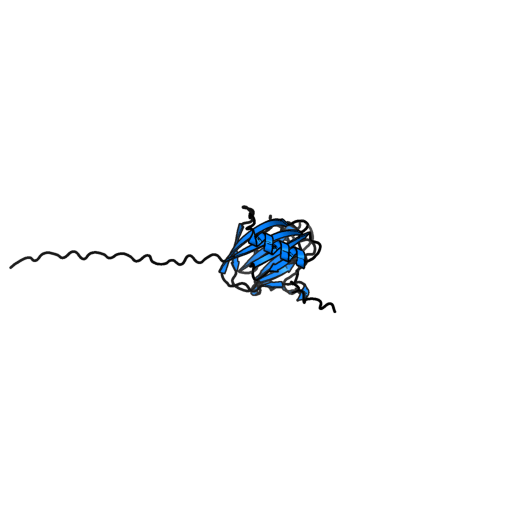.062 0.153 -9.209 1.00 97.69 131 SER A O 1
ATOM 1001 N N . ALA A 1 132 ? 9.093 2.316 -8.620 1.00 96.75 132 ALA A N 1
ATOM 1002 C CA . ALA A 1 132 ? 10.119 2.700 -9.583 1.00 96.75 132 ALA A CA 1
ATOM 1003 C C . ALA A 1 132 ? 11.526 2.219 -9.188 1.00 96.75 132 ALA A C 1
ATOM 1005 O O . ALA A 1 132 ? 12.398 2.109 -10.052 1.00 96.75 132 ALA A O 1
ATOM 1006 N N . ILE A 1 133 ? 11.756 1.932 -7.903 1.00 97.12 133 ILE A N 1
ATOM 1007 C CA . ILE A 1 133 ? 13.076 1.586 -7.370 1.00 97.12 133 ILE A CA 1
ATOM 1008 C C . ILE A 1 133 ? 13.316 0.074 -7.518 1.00 97.12 133 ILE A C 1
ATOM 1010 O O . ILE A 1 133 ? 12.476 -0.721 -7.086 1.00 97.12 133 ILE A O 1
ATOM 1014 N N . PRO A 1 134 ? 14.457 -0.367 -8.080 1.00 97.31 134 PRO A N 1
ATOM 1015 C CA . PRO A 1 134 ? 14.830 -1.777 -8.068 1.00 97.31 134 PRO A CA 1
ATOM 1016 C C . PRO A 1 134 ? 14.943 -2.294 -6.630 1.00 97.31 134 PRO A C 1
ATOM 1018 O O . PRO A 1 134 ? 15.602 -1.688 -5.786 1.00 97.31 134 PRO A O 1
ATOM 1021 N N . GLY A 1 135 ? 14.361 -3.455 -6.329 1.00 97.25 135 GLY A N 1
ATOM 1022 C CA . GLY A 1 135 ? 14.332 -3.967 -4.956 1.00 97.25 135 GLY A CA 1
ATOM 1023 C C . GLY A 1 135 ? 15.720 -4.285 -4.384 1.00 97.25 135 GLY A C 1
ATOM 1024 O O . GLY A 1 135 ? 15.928 -4.192 -3.174 1.00 97.25 135 GLY A O 1
ATOM 1025 N N . ALA A 1 136 ? 16.694 -4.581 -5.252 1.00 96.31 136 ALA A N 1
ATOM 1026 C CA . ALA A 1 136 ? 18.098 -4.771 -4.880 1.00 96.31 136 ALA A CA 1
ATOM 1027 C C . ALA A 1 136 ? 18.817 -3.470 -4.462 1.00 96.31 136 ALA A C 1
ATOM 1029 O O . ALA A 1 136 ? 19.892 -3.540 -3.867 1.00 96.31 136 ALA A O 1
ATOM 1030 N N . GLU A 1 137 ? 18.235 -2.306 -4.762 1.00 96.19 137 GLU A N 1
ATOM 1031 C CA . GLU A 1 137 ? 18.795 -0.972 -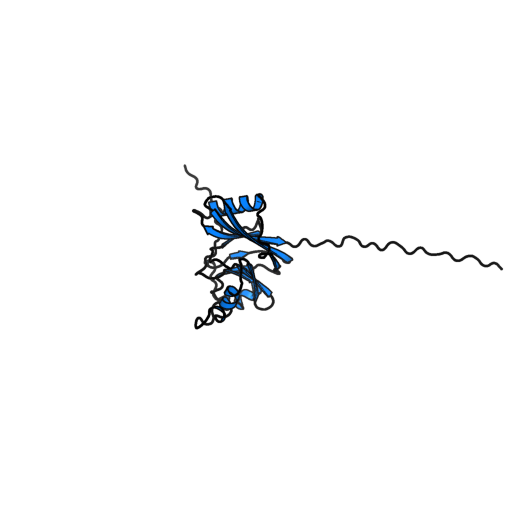4.502 1.00 96.19 137 GLU A CA 1
ATOM 1032 C C . GLU A 1 137 ? 18.077 -0.242 -3.353 1.00 96.19 137 GLU A C 1
ATOM 1034 O O . GLU A 1 137 ? 18.394 0.904 -3.053 1.00 96.19 137 GLU A O 1
ATOM 1039 N N . LEU A 1 138 ? 17.119 -0.896 -2.684 1.00 95.25 138 LEU A N 1
ATOM 1040 C CA . LEU A 1 138 ? 16.346 -0.273 -1.612 1.00 95.25 138 LEU A CA 1
ATOM 1041 C C . LEU A 1 138 ? 17.182 0.008 -0.364 1.00 95.25 138 LEU A C 1
ATOM 1043 O O . LEU A 1 138 ? 17.632 -0.911 0.338 1.00 95.25 138 LEU A O 1
ATOM 1047 N N . GLU A 1 139 ? 17.247 1.284 -0.009 1.00 93.56 139 GLU A N 1
ATOM 1048 C CA . GLU A 1 139 ? 17.789 1.742 1.261 1.00 93.56 139 GLU A CA 1
ATOM 1049 C C . GLU A 1 139 ? 16.768 1.567 2.403 1.00 93.56 139 GLU A C 1
ATOM 1051 O O . GLU A 1 139 ? 15.559 1.471 2.171 1.00 93.56 139 GLU A O 1
ATOM 1056 N N . PRO A 1 140 ? 17.217 1.486 3.671 1.00 90.81 140 PRO A N 1
ATOM 1057 C CA . PRO A 1 140 ? 16.321 1.305 4.813 1.00 90.81 140 PRO A CA 1
ATOM 1058 C C . PRO A 1 140 ? 15.249 2.389 4.981 1.00 90.81 140 PRO A C 1
ATOM 1060 O O . PRO A 1 140 ? 14.171 2.070 5.475 1.00 90.81 140 PRO A O 1
ATOM 1063 N N . ASP A 1 141 ? 15.539 3.629 4.583 1.00 89.50 141 ASP A N 1
ATOM 1064 C CA . ASP A 1 141 ? 14.640 4.776 4.768 1.00 89.50 141 ASP A CA 1
ATOM 1065 C C . ASP A 1 141 ? 13.562 4.876 3.669 1.00 89.50 141 ASP A C 1
ATOM 1067 O O . ASP A 1 141 ? 12.538 5.524 3.877 1.00 89.50 141 ASP A O 1
ATOM 1071 N N . ASP A 1 142 ? 13.742 4.178 2.541 1.00 91.12 142 ASP A N 1
ATOM 1072 C CA . ASP A 1 142 ? 12.822 4.194 1.390 1.00 91.12 142 ASP A CA 1
ATOM 1073 C C . ASP A 1 142 ? 11.784 3.063 1.435 1.00 91.12 142 ASP A C 1
ATOM 1075 O O . ASP A 1 142 ? 10.997 2.872 0.503 1.00 91.12 142 ASP A O 1
ATOM 1079 N N . ARG A 1 143 ? 11.780 2.277 2.518 1.00 96.00 143 ARG A N 1
ATOM 1080 C CA . ARG A 1 143 ? 10.942 1.086 2.639 1.00 96.00 143 ARG A CA 1
ATOM 1081 C C . ARG A 1 143 ? 10.318 0.914 4.011 1.00 96.00 143 ARG A C 1
ATOM 1083 O O . ARG A 1 143 ? 10.846 1.334 5.037 1.00 96.00 143 ARG A O 1
ATOM 1090 N N . LEU A 1 144 ? 9.227 0.161 4.032 1.00 97.69 144 LEU A N 1
ATOM 1091 C CA . LEU A 1 144 ? 8.568 -0.298 5.244 1.00 97.69 144 LEU A CA 1
ATOM 1092 C C . LEU A 1 144 ? 8.387 -1.815 5.193 1.00 97.69 144 LEU A C 1
ATOM 1094 O O . LEU A 1 144 ? 7.699 -2.334 4.319 1.00 97.69 144 LEU A O 1
ATOM 1098 N N . ILE A 1 145 ? 8.992 -2.529 6.144 1.00 97.81 145 ILE A N 1
ATOM 1099 C CA . ILE A 1 145 ? 8.781 -3.972 6.317 1.00 97.81 145 ILE A CA 1
ATOM 1100 C C . ILE A 1 145 ? 7.503 -4.177 7.127 1.00 97.81 145 ILE A C 1
ATOM 1102 O O . ILE A 1 145 ? 7.328 -3.578 8.190 1.00 97.81 145 ILE A O 1
ATOM 1106 N N . ILE A 1 146 ? 6.616 -5.026 6.621 1.00 98.12 146 ILE A N 1
ATOM 1107 C CA . ILE A 1 146 ? 5.314 -5.307 7.209 1.00 98.12 146 ILE A CA 1
ATOM 1108 C C . ILE A 1 146 ? 5.228 -6.797 7.502 1.00 98.12 146 ILE A C 1
ATOM 1110 O O . ILE A 1 146 ? 5.134 -7.631 6.598 1.00 98.12 146 ILE A O 1
ATOM 1114 N N . ASP A 1 147 ? 5.225 -7.114 8.792 1.00 96.56 147 ASP A N 1
ATOM 1115 C CA . ASP A 1 147 ? 5.036 -8.475 9.268 1.00 96.56 147 ASP A CA 1
ATOM 1116 C C . ASP A 1 147 ? 3.554 -8.847 9.191 1.00 96.56 147 ASP A C 1
ATOM 1118 O O . ASP A 1 147 ? 2.711 -8.337 9.936 1.00 96.56 147 ASP A O 1
ATOM 1122 N N . LEU A 1 148 ? 3.244 -9.743 8.257 1.00 95.25 148 LEU A N 1
ATOM 1123 C CA . LEU A 1 148 ? 1.918 -10.306 8.051 1.00 95.25 148 LEU A CA 1
ATOM 1124 C C . LEU A 1 148 ? 1.950 -11.803 8.341 1.00 95.25 148 LEU A C 1
ATOM 1126 O O . LEU A 1 148 ? 2.916 -12.503 8.037 1.00 95.25 148 LEU A O 1
ATOM 1130 N N . GLU A 1 149 ? 0.866 -12.309 8.920 1.00 94.81 149 GLU A N 1
ATOM 1131 C CA . GLU A 1 149 ? 0.698 -13.750 9.060 1.00 94.81 149 GLU A CA 1
ATOM 1132 C C . GLU A 1 149 ? 0.469 -14.377 7.684 1.00 94.81 149 GLU A C 1
ATOM 1134 O O . GLU A 1 149 ? -0.253 -13.838 6.848 1.00 94.81 149 GLU A O 1
ATOM 1139 N N . SER A 1 150 ? 1.043 -15.555 7.449 1.00 96.25 150 SER A N 1
ATOM 1140 C CA . SER A 1 150 ? 0.789 -16.280 6.208 1.00 96.25 150 SER A CA 1
ATOM 1141 C C . SER A 1 150 ? -0.694 -16.659 6.098 1.00 96.25 150 SER A C 1
ATOM 1143 O O . SER A 1 150 ? -1.245 -17.302 7.002 1.00 96.25 150 SER A O 1
ATOM 1145 N N . GLY A 1 151 ? -1.334 -16.342 4.979 1.00 96.88 151 GLY A N 1
ATOM 1146 C CA . GLY A 1 151 ? -2.734 -16.643 4.741 1.00 96.88 151 GLY A CA 1
ATOM 1147 C C . GLY A 1 151 ? -3.310 -15.924 3.529 1.00 96.88 151 GLY A C 1
ATOM 1148 O O . GLY A 1 151 ? -2.638 -15.177 2.828 1.00 96.88 151 GLY A O 1
ATOM 1149 N N . GLN A 1 152 ? -4.594 -16.174 3.296 1.00 97.75 152 GLN A N 1
ATOM 1150 C CA . GLN A 1 152 ? -5.382 -15.431 2.320 1.00 97.75 152 GLN A CA 1
ATOM 1151 C C . GLN A 1 152 ? -5.969 -14.197 2.997 1.00 97.75 152 GLN A C 1
ATOM 1153 O O . GLN A 1 152 ? -6.554 -14.308 4.078 1.00 97.75 152 GLN A O 1
ATOM 1158 N N . TYR A 1 153 ? -5.846 -13.046 2.351 1.00 98.25 153 TYR A N 1
ATOM 1159 C CA . TYR A 1 153 ? -6.456 -11.795 2.772 1.00 98.25 153 TYR A CA 1
ATOM 1160 C C . TYR A 1 153 ? -7.441 -11.329 1.707 1.00 98.25 153 TYR A C 1
ATOM 1162 O O . TYR A 1 153 ? -7.122 -11.332 0.523 1.00 98.25 153 TYR A O 1
ATOM 1170 N N . ARG A 1 154 ? -8.622 -10.886 2.136 1.00 98.12 154 ARG A N 1
ATOM 1171 C CA . ARG A 1 154 ? -9.443 -9.986 1.327 1.00 98.12 154 ARG A CA 1
ATOM 1172 C C . ARG A 1 154 ? -8.891 -8.580 1.524 1.00 98.12 154 ARG A C 1
ATOM 1174 O O . ARG A 1 154 ? -8.794 -8.119 2.664 1.00 98.12 154 ARG A O 1
ATOM 1181 N N . VAL A 1 155 ? -8.511 -7.932 0.438 1.00 98.62 155 VAL A N 1
ATOM 1182 C CA . VAL A 1 155 ? -8.030 -6.554 0.416 1.00 98.62 155 VAL A CA 1
ATOM 1183 C C . VAL A 1 155 ? -9.163 -5.694 -0.108 1.00 98.62 155 VAL A C 1
ATOM 1185 O O . VAL A 1 155 ? -9.705 -5.991 -1.169 1.00 98.62 155 VAL A O 1
ATOM 1188 N N . ARG A 1 156 ? -9.544 -4.671 0.658 1.00 98.50 156 ARG A N 1
ATOM 1189 C CA . ARG A 1 156 ? -10.591 -3.721 0.265 1.00 98.50 156 ARG A CA 1
ATOM 1190 C C . ARG A 1 156 ? -10.048 -2.308 0.301 1.00 98.50 156 ARG A C 1
ATOM 1192 O O . ARG A 1 156 ? -9.308 -1.998 1.242 1.00 98.50 156 ARG A O 1
ATOM 1199 N N . ALA A 1 157 ? -10.438 -1.471 -0.654 1.00 98.50 157 ALA A N 1
ATOM 1200 C CA . ALA A 1 157 ? -10.072 -0.063 -0.651 1.00 98.50 157 ALA A CA 1
ATOM 1201 C C . ALA A 1 157 ? -11.271 0.883 -0.752 1.00 98.50 157 ALA A C 1
ATOM 1203 O O . ALA A 1 157 ? -12.362 0.498 -1.164 1.00 98.50 157 ALA A O 1
ATOM 1204 N N . THR A 1 158 ? -11.078 2.107 -0.268 1.00 98.19 158 THR A N 1
ATOM 1205 C CA . THR A 1 158 ? -11.998 3.222 -0.505 1.00 98.19 158 THR A CA 1
ATOM 1206 C C . THR A 1 158 ? -11.310 4.550 -0.245 1.00 98.19 158 THR A C 1
ATOM 1208 O O . THR A 1 158 ? -10.446 4.664 0.637 1.00 98.19 158 THR A O 1
ATOM 1211 N N . TYR A 1 159 ? -11.726 5.569 -0.983 1.00 97.62 159 TYR A N 1
ATOM 1212 C CA . TYR A 1 159 ? -11.420 6.953 -0.679 1.00 97.62 159 TYR A CA 1
ATOM 1213 C C . TYR A 1 159 ? -12.425 7.530 0.326 1.00 97.62 159 TYR A C 1
ATOM 1215 O O . TYR A 1 159 ? -13.639 7.491 0.134 1.00 97.62 159 TYR A O 1
ATOM 1223 N N . THR A 1 160 ? -11.930 8.146 1.396 1.00 96.56 160 THR A N 1
ATOM 1224 C CA . THR A 1 160 ? -12.780 8.767 2.414 1.00 96.56 160 THR A CA 1
ATOM 1225 C C . THR A 1 160 ? -12.226 10.095 2.909 1.00 96.56 160 THR A C 1
ATOM 1227 O O . THR A 1 160 ? -11.050 10.425 2.744 1.00 96.56 160 THR A O 1
ATOM 1230 N N . LYS A 1 161 ? -13.105 10.875 3.540 1.00 95.00 161 LYS A N 1
ATOM 1231 C CA . LYS A 1 161 ? -12.775 12.164 4.141 1.00 95.00 161 LYS A CA 1
ATOM 1232 C C . LYS A 1 161 ? -13.356 12.286 5.544 1.00 95.00 161 LYS A C 1
ATOM 1234 O O . LYS A 1 161 ? -14.504 11.917 5.785 1.00 95.00 161 LYS A O 1
ATOM 1239 N N . ASP A 1 162 ? -12.575 12.876 6.434 1.00 92.88 162 ASP A N 1
ATOM 1240 C CA . ASP A 1 162 ? -12.966 13.268 7.784 1.00 92.88 162 ASP A CA 1
ATOM 1241 C C . ASP A 1 162 ? -12.497 14.709 8.015 1.00 92.88 162 ASP A C 1
ATOM 1243 O O . ASP A 1 162 ? -11.314 14.970 8.255 1.00 92.88 162 ASP A O 1
ATOM 1247 N N . GLU A 1 163 ? -13.433 15.648 7.867 1.00 91.62 163 GLU A N 1
ATOM 1248 C CA . GLU A 1 163 ? -13.165 17.092 7.838 1.00 91.62 163 GLU A CA 1
ATOM 1249 C C . GLU A 1 163 ? -12.124 17.454 6.755 1.00 91.62 163 GLU A C 1
ATOM 1251 O O . GLU A 1 163 ? -12.376 17.250 5.562 1.00 91.62 163 GLU A O 1
ATOM 1256 N N . ASP A 1 164 ? -10.961 17.963 7.166 1.00 94.00 164 ASP A N 1
ATOM 1257 C CA . ASP A 1 164 ? -9.842 18.349 6.298 1.00 94.00 164 ASP A CA 1
ATOM 1258 C C . ASP A 1 164 ? -8.866 17.186 6.015 1.00 94.00 164 ASP A C 1
ATOM 1260 O O . ASP A 1 164 ? -7.841 17.379 5.361 1.00 94.00 164 ASP A O 1
ATOM 1264 N N . ASN A 1 165 ? -9.165 15.974 6.501 1.00 96.88 165 ASN A N 1
ATOM 1265 C CA . ASN A 1 165 ? -8.321 14.789 6.330 1.00 96.88 165 ASN A CA 1
ATOM 1266 C C . ASN A 1 165 ? -8.899 13.883 5.247 1.00 96.88 165 ASN A C 1
ATOM 1268 O O . ASN A 1 165 ? -9.974 13.312 5.414 1.00 96.88 165 ASN A O 1
ATOM 1272 N N . TRP A 1 166 ? -8.209 13.782 4.123 1.00 97.25 166 TRP A N 1
ATOM 1273 C CA . TRP A 1 166 ? -8.605 13.026 2.945 1.00 97.25 166 TRP A CA 1
ATOM 1274 C C . TRP A 1 166 ? -7.626 11.867 2.795 1.00 97.25 166 TRP A C 1
ATOM 1276 O O . TRP A 1 166 ? -6.406 12.053 2.868 1.00 97.25 166 TRP A O 1
ATOM 1286 N N . MET A 1 167 ? -8.145 10.659 2.628 1.00 97.44 167 MET A N 1
ATOM 1287 C 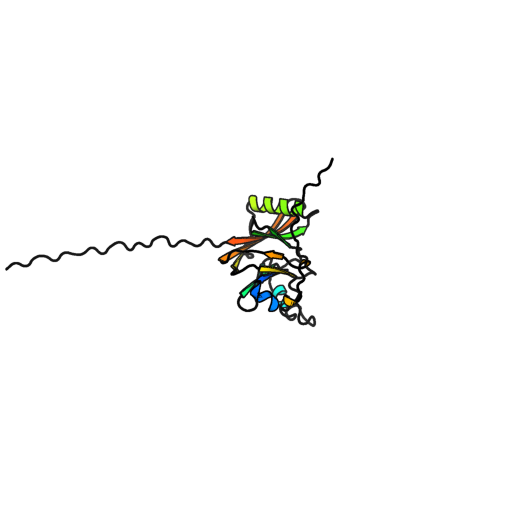CA . MET A 1 167 ? -7.331 9.453 2.702 1.00 97.44 167 MET A CA 1
ATOM 1288 C C . MET A 1 167 ? -7.894 8.338 1.841 1.00 97.44 167 MET A C 1
ATOM 1290 O O . MET A 1 167 ? -9.107 8.209 1.704 1.00 97.44 167 MET A O 1
ATOM 1294 N N . ILE A 1 168 ? -7.004 7.485 1.344 1.00 98.31 168 ILE A N 1
ATOM 1295 C CA . ILE A 1 168 ? -7.392 6.183 0.808 1.00 98.31 168 ILE A CA 1
ATOM 1296 C C . ILE A 1 168 ? -7.076 5.152 1.886 1.00 98.31 168 ILE A C 1
ATOM 1298 O O . ILE A 1 168 ? -5.958 5.089 2.415 1.00 98.31 168 ILE A O 1
ATOM 1302 N N . LEU A 1 169 ? -8.087 4.373 2.244 1.00 98.62 169 LEU A N 1
ATOM 1303 C CA . LEU A 1 169 ? -7.983 3.270 3.184 1.00 98.62 169 LEU A CA 1
ATOM 1304 C C . LEU A 1 169 ? -7.829 1.986 2.385 1.00 98.62 169 LEU A C 1
ATOM 1306 O O . LEU A 1 169 ? -8.684 1.707 1.559 1.00 98.62 169 LEU A O 1
ATOM 1310 N N . VAL A 1 170 ? -6.794 1.192 2.655 1.00 98.75 170 VAL A N 1
ATOM 1311 C CA . VAL A 1 170 ? -6.648 -0.153 2.081 1.00 98.75 170 VAL A CA 1
ATOM 1312 C C . VAL A 1 170 ? -6.500 -1.162 3.213 1.00 98.75 170 VAL A C 1
ATOM 1314 O O . VAL A 1 170 ? -5.444 -1.256 3.845 1.00 98.75 170 VAL A O 1
ATOM 1317 N N . GLN A 1 171 ? -7.575 -1.885 3.525 1.00 98.69 171 GLN A N 1
ATOM 1318 C CA . GLN A 1 171 ? -7.626 -2.785 4.676 1.00 98.69 171 GLN A CA 1
ATOM 1319 C C . GLN A 1 171 ? -7.421 -4.246 4.276 1.00 98.69 171 GLN A C 1
ATOM 1321 O O . GLN A 1 171 ? -8.077 -4.761 3.372 1.00 98.69 171 GLN A O 1
ATOM 1326 N N . LEU A 1 172 ? -6.576 -4.939 5.042 1.00 98.50 172 LEU A N 1
ATOM 1327 C CA . LEU A 1 172 ? -6.360 -6.376 4.947 1.00 98.50 172 LEU A CA 1
ATOM 1328 C C . LEU A 1 172 ? -7.241 -7.119 5.959 1.00 98.50 172 LEU A C 1
ATOM 1330 O O . LEU A 1 172 ? -7.076 -7.028 7.185 1.00 98.50 172 LEU A O 1
ATOM 1334 N N . GLN A 1 173 ? -8.164 -7.918 5.438 1.00 97.06 173 GLN A N 1
ATOM 1335 C CA . GLN A 1 173 ? -9.068 -8.750 6.221 1.00 97.06 173 GLN A CA 1
ATOM 1336 C C . GLN A 1 173 ? -8.649 -10.215 6.062 1.00 97.06 173 GLN A C 1
ATOM 1338 O O . GLN A 1 173 ? -8.819 -10.771 4.976 1.00 97.06 173 GLN A O 1
ATOM 1343 N N . PRO A 1 174 ? -8.102 -10.866 7.108 1.00 95.56 174 PRO A N 1
ATOM 1344 C CA . PRO A 1 174 ? -7.777 -12.283 7.037 1.00 95.56 174 PRO A CA 1
ATOM 1345 C C . PRO A 1 174 ? -9.017 -13.071 6.623 1.00 95.56 174 PRO A C 1
ATOM 1347 O O . PRO A 1 174 ? -10.074 -12.955 7.255 1.00 95.56 174 PRO A O 1
ATOM 1350 N N . ALA A 1 175 ? -8.897 -13.882 5.575 1.00 88.38 175 ALA A N 1
ATOM 1351 C CA . ALA A 1 175 ? -9.955 -14.793 5.194 1.00 88.38 175 ALA A CA 1
ATOM 1352 C C . ALA A 1 175 ? -10.192 -15.730 6.379 1.00 88.38 175 ALA A C 1
ATOM 1354 O O . ALA A 1 175 ? -9.306 -16.478 6.805 1.00 88.38 175 ALA A O 1
ATOM 1355 N N . THR A 1 176 ? -11.388 -15.673 6.960 1.00 75.19 176 THR A N 1
ATOM 1356 C CA . THR A 1 176 ? -11.739 -16.581 8.046 1.00 75.19 176 THR A CA 1
ATOM 1357 C C . THR A 1 176 ? -11.650 -17.989 7.474 1.00 75.19 176 THR A C 1
ATOM 1359 O O . THR A 1 176 ? -12.397 -18.325 6.552 1.00 75.19 176 THR A O 1
ATOM 1362 N N . ARG A 1 177 ? -10.747 -18.836 7.992 1.00 57.84 177 ARG A N 1
ATOM 1363 C CA . ARG A 1 177 ? -10.815 -20.267 7.683 1.00 57.84 177 ARG A CA 1
ATOM 1364 C C . ARG A 1 177 ? -12.212 -20.714 8.091 1.00 57.84 177 ARG A C 1
ATOM 1366 O O . ARG A 1 177 ? -12.523 -20.743 9.281 1.00 57.84 177 ARG A O 1
ATOM 1373 N N . ARG A 1 178 ? -13.063 -21.060 7.124 1.00 50.75 178 ARG A N 1
ATOM 1374 C CA . ARG A 1 178 ? -14.247 -21.870 7.405 1.00 50.75 178 ARG A CA 1
ATOM 1375 C C . ARG A 1 178 ? -13.703 -23.138 8.058 1.00 50.75 178 ARG A C 1
ATOM 1377 O O . ARG A 1 178 ? -13.065 -23.949 7.391 1.00 50.75 178 ARG A O 1
ATOM 1384 N N . SER A 1 179 ? -13.872 -23.284 9.369 1.00 45.19 179 SER A N 1
ATOM 1385 C CA . SER A 1 179 ? -13.675 -24.582 9.990 1.00 45.19 179 SER A CA 1
ATOM 1386 C C . SER A 1 179 ? -14.752 -25.485 9.399 1.00 45.19 179 SER A C 1
ATOM 1388 O O . SER A 1 179 ? -15.945 -25.287 9.621 1.00 45.19 179 SER A O 1
ATOM 1390 N N . ASN A 1 180 ? -14.349 -26.457 8.583 1.00 45.06 180 ASN A N 1
ATOM 1391 C CA . ASN A 1 180 ? -15.223 -27.571 8.240 1.00 45.06 180 ASN A CA 1
ATOM 1392 C C . ASN A 1 180 ? -15.412 -28.403 9.516 1.00 45.06 180 ASN A C 1
ATOM 1394 O O . ASN A 1 180 ? -14.716 -29.387 9.750 1.00 45.06 180 ASN A O 1
ATOM 1398 N N . SER A 1 181 ? -16.320 -27.956 10.382 1.00 49.03 181 SER A N 1
ATOM 1399 C CA . SER A 1 181 ? -16.772 -28.719 11.535 1.00 49.03 181 SER A CA 1
ATOM 1400 C C . SER A 1 181 ? -17.893 -29.655 11.085 1.00 49.03 181 SER A C 1
ATOM 1402 O O . SER A 1 181 ? -19.020 -29.224 10.867 1.00 49.03 181 SER A O 1
ATOM 1404 N N . GLY A 1 182 ? -17.549 -30.935 10.932 1.00 43.12 182 GLY A N 1
ATOM 1405 C CA . GLY A 1 182 ? -18.463 -32.057 11.144 1.00 43.12 182 GLY A CA 1
ATOM 1406 C C . GLY A 1 182 ? -19.495 -32.353 10.057 1.00 43.12 182 GLY A C 1
ATOM 1407 O O . GLY A 1 182 ? -20.681 -32.123 10.257 1.00 43.12 182 GLY A O 1
ATOM 1408 N N . MET A 1 183 ? -19.080 -33.035 8.986 1.00 42.75 183 MET A N 1
ATOM 1409 C CA . MET A 1 183 ? -19.968 -34.011 8.348 1.00 42.75 183 MET A CA 1
ATOM 1410 C C . MET A 1 183 ? -19.733 -35.355 9.051 1.00 42.75 183 MET A C 1
ATOM 1412 O O . MET A 1 183 ? -18.898 -36.157 8.640 1.00 42.75 183 MET A O 1
ATOM 1416 N N . ILE A 1 184 ? -20.399 -35.558 10.189 1.00 47.38 184 ILE A N 1
ATOM 1417 C CA . ILE A 1 184 ? -20.564 -36.896 10.761 1.00 47.38 184 ILE A CA 1
ATOM 1418 C C . ILE A 1 184 ? -21.548 -37.639 9.855 1.00 47.38 184 ILE A C 1
ATOM 1420 O O . ILE A 1 184 ? -22.710 -37.261 9.747 1.00 47.38 184 ILE A O 1
ATOM 1424 N N . ALA A 1 185 ? -21.066 -38.653 9.141 1.00 46.06 185 ALA A N 1
ATOM 1425 C CA . ALA A 1 185 ? -21.937 -39.571 8.425 1.00 46.06 185 ALA A CA 1
ATOM 1426 C C . ALA A 1 185 ? -22.741 -40.371 9.462 1.00 46.06 185 ALA A C 1
ATOM 1428 O O . ALA A 1 185 ? -22.171 -41.156 10.223 1.00 46.06 185 ALA A O 1
ATOM 1429 N N . GLU A 1 186 ? -24.050 -40.124 9.527 1.00 43.12 186 GLU A N 1
ATOM 1430 C CA . GLU A 1 186 ? -24.980 -40.939 10.303 1.00 43.12 186 GLU A CA 1
ATOM 1431 C C . GLU A 1 186 ? -25.005 -42.380 9.777 1.00 43.12 186 GLU A C 1
ATOM 1433 O O . GLU A 1 186 ? -24.789 -42.656 8.595 1.00 43.12 186 GLU A O 1
ATOM 1438 N N . GLY A 1 187 ? -25.198 -43.305 10.714 1.00 40.75 187 GLY A N 1
ATOM 1439 C CA . GLY A 1 187 ? -24.910 -44.719 10.560 1.00 40.75 187 GLY A CA 1
ATOM 1440 C C . GLY A 1 187 ? -25.846 -45.474 9.620 1.00 40.75 187 GLY A C 1
ATOM 1441 O O . GLY A 1 187 ? -27.027 -45.175 9.470 1.00 40.75 187 GLY A O 1
ATOM 1442 N N . VAL A 1 188 ? -25.295 -46.535 9.038 1.00 47.38 188 VAL A N 1
ATOM 1443 C CA . VAL A 1 188 ? -26.043 -47.565 8.317 1.00 47.38 188 VAL A CA 1
ATOM 1444 C C . VAL A 1 188 ? -26.720 -48.485 9.343 1.00 47.38 188 VAL A C 1
ATOM 1446 O O . VAL A 1 188 ? -26.018 -49.040 10.193 1.00 47.38 188 VAL A O 1
ATOM 1449 N N . PRO A 1 189 ? -28.047 -48.703 9.299 1.00 44.16 189 PRO A N 1
ATOM 1450 C CA . PRO A 1 189 ? -28.681 -49.693 10.153 1.00 44.16 189 PRO A CA 1
ATOM 1451 C C . PRO A 1 189 ? -28.430 -51.102 9.595 1.00 44.16 189 PRO A C 1
ATOM 1453 O O . PRO A 1 189 ? -28.807 -51.424 8.468 1.00 44.16 189 PRO A O 1
ATOM 1456 N N . THR A 1 190 ? -27.800 -51.956 10.404 1.00 51.28 190 THR A N 1
ATOM 1457 C CA . THR A 1 190 ? -27.672 -53.396 10.147 1.00 51.28 190 THR A CA 1
ATOM 1458 C C . THR A 1 190 ? -29.049 -54.054 10.225 1.00 51.28 190 THR A C 1
ATOM 1460 O O . THR A 1 190 ? -29.650 -54.151 11.294 1.00 51.28 190 THR A O 1
ATOM 1463 N N . ILE A 1 191 ? -29.540 -54.527 9.084 1.00 52.75 191 ILE A N 1
ATOM 1464 C CA . ILE A 1 191 ? -30.719 -55.391 8.968 1.00 52.75 191 ILE A CA 1
ATOM 1465 C C . ILE A 1 191 ? -30.352 -56.806 9.433 1.00 52.75 191 ILE A C 1
ATOM 1467 O O . ILE A 1 191 ? -29.463 -57.442 8.870 1.00 52.75 191 ILE A O 1
ATOM 1471 N N . ALA A 1 192 ? -31.034 -57.293 10.470 1.00 51.91 192 ALA A N 1
ATOM 1472 C CA . ALA A 1 192 ? -30.955 -58.678 10.920 1.00 51.91 192 ALA A CA 1
ATOM 1473 C C . ALA A 1 192 ? -31.778 -59.589 9.991 1.00 51.91 192 ALA A C 1
ATOM 1475 O O . ALA A 1 192 ? -32.963 -59.343 9.764 1.00 51.91 192 ALA A O 1
ATOM 1476 N N . SER A 1 193 ? -31.155 -60.652 9.476 1.00 60.25 193 SER A N 1
ATOM 1477 C CA . SER A 1 193 ? -31.835 -61.729 8.743 1.00 60.25 19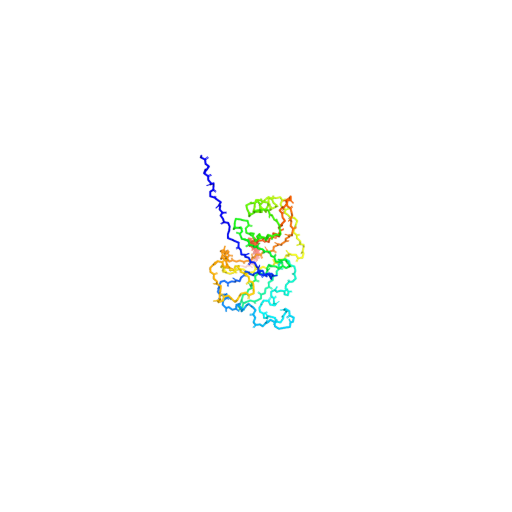3 SER A CA 1
ATOM 1478 C C . SER A 1 193 ? -32.571 -62.677 9.702 1.00 60.25 193 SER A C 1
ATOM 1480 O O . SER A 1 193 ? -32.064 -62.938 10.797 1.00 60.25 193 SER A O 1
ATOM 1482 N N . PRO A 1 194 ? -33.734 -63.237 9.318 1.00 57.25 194 PRO A N 1
ATOM 1483 C CA . PRO A 1 194 ? -34.468 -64.178 10.151 1.00 57.25 194 PRO A CA 1
ATOM 1484 C C . PRO A 1 194 ? -33.874 -65.592 10.102 1.00 57.25 194 PRO A C 1
ATOM 1486 O O . PRO A 1 194 ? -33.361 -66.054 9.083 1.00 57.25 194 PRO A O 1
ATOM 1489 N N . SER A 1 195 ? -33.995 -66.266 11.244 1.00 49.81 195 SER A N 1
ATOM 1490 C CA . SER A 1 195 ? -33.766 -67.694 11.463 1.00 49.81 195 SER A CA 1
ATOM 1491 C C . SER A 1 195 ? -34.564 -68.554 10.474 1.00 49.81 195 SER A C 1
ATOM 1493 O O . SER A 1 195 ? -35.767 -68.359 10.306 1.00 49.81 195 SER A O 1
ATOM 1495 N N . VAL A 1 196 ? -33.890 -69.535 9.868 1.00 55.41 196 VAL A N 1
ATOM 1496 C CA . VAL A 1 196 ? -34.524 -70.720 9.280 1.00 55.41 196 VAL A CA 1
ATOM 1497 C C . VAL A 1 196 ? -34.252 -71.886 10.222 1.00 55.41 196 VAL A C 1
ATOM 1499 O O . VAL A 1 196 ? -33.118 -72.095 10.652 1.00 55.41 196 VAL A O 1
ATOM 1502 N N . ALA A 1 197 ? -35.331 -72.570 10.582 1.00 50.38 197 ALA A N 1
ATOM 1503 C CA . ALA A 1 197 ? -35.350 -73.771 11.392 1.00 50.38 197 ALA A CA 1
ATOM 1504 C C . ALA A 1 197 ? -34.919 -74.994 10.575 1.00 50.38 197 ALA A C 1
ATOM 1506 O O . ALA A 1 197 ? -35.341 -75.120 9.428 1.00 50.38 197 ALA A O 1
ATOM 1507 N N . GLU A 1 198 ? -34.175 -75.893 11.217 1.00 48.03 198 GLU A N 1
ATOM 1508 C CA . GLU A 1 198 ? -34.344 -77.354 11.163 1.00 48.03 198 GLU A CA 1
ATOM 1509 C C . GLU A 1 198 ? -33.786 -77.973 12.451 1.00 48.03 198 GLU A C 1
ATOM 1511 O O . GLU A 1 198 ? -32.710 -77.517 12.909 1.00 48.03 198 GLU A O 1
#

Sequence (198 aa):
MHRKGSSVLHTWVSTAGGPLIAVPQSELNTWAGVDDNDGPVETWGDYGRACAVEGYIGTVTVGAQQALVLGDEPAMTTYLPTERLFLRWAAAYSEAELVTAAKRALAAGPEWDDDEDLNWEVRESVVLFDSAIPGAELEPDDRLIIDLESGQYRVRATYTKDEDNWMILVQLQPATRRSNSGMIAEGVPTIASPSVAE

pLDDT: mean 88.45, std 17.93, range [34.56, 98.81]

Secondary structure (DSSP, 8-state):
--------PPP-B--SSS-EEEEEGGGGGG----S--SS-GGGSHHHHHHHT--SSEEEEEETTEEEEEE-SS--EEEEETTTTEEEEEEE-S-HHHHHHHHHHHHHH-PPPPTTSEEEEEE-S-EEEEETTS-GGG--GGGEEEE---SEEEEEEEEEEEETTEEEEEEEEEEPP---------PPPP-PPPPP---